Protein AF-A0A1J4WEB2-F1 (afdb_monomer_lite)

Foldseek 3Di:
DFKFKDFAPPPDPPVDDDDDDPDDPPVVVVVLVPPPLADLVPDDPVRLVVLLVVQVPDPRMQMFWFDDALVVCLVPPDVVRVLNRVVRGLVRSQVVVVVVVVVVVVVVCVVPVPPPDDRPDQEEEAADDDDHPDPHHYDYDDSCLRVPSRNSSRVSNHVNVLLVVQVVVCVVVVLQPCNPCVPPPDPSNVVSCVVPNDDPRDNCNDPPNVVVVVVVVPDDPPPPPPPPPDDDDDDDDDDDDDDDDDDDDD

Radius of gyration: 36.14 Å; chains: 1; bounding box: 125×42×114 Å

pLDDT: mean 76.25, std 23.42, range [31.41, 98.25]

Structure (mmCIF, N/CA/C/O backbone):
data_AF-A0A1J4WEB2-F1
#
_entry.id   AF-A0A1J4WEB2-F1
#
loop_
_atom_site.group_PDB
_atom_site.id
_atom_site.type_symbol
_atom_site.label_atom_id
_atom_site.label_alt_id
_atom_site.label_comp_id
_atom_site.label_asym_id
_atom_site.label_entity_id
_atom_site.label_seq_id
_atom_site.pdbx_PDB_ins_code
_atom_site.Cartn_x
_atom_site.Cartn_y
_atom_site.Cartn_z
_atom_site.occupancy
_atom_site.B_iso_or_equiv
_atom_site.auth_seq_id
_atom_site.auth_comp_id
_atom_site.auth_asym_id
_atom_site.auth_atom_id
_atom_site.pdbx_PDB_model_num
ATOM 1 N N . MET A 1 1 ? -2.599 -1.750 0.570 1.00 81.38 1 MET A N 1
ATOM 2 C CA . MET A 1 1 ? -2.059 -0.909 -0.520 1.00 81.38 1 MET A CA 1
ATOM 3 C C . MET A 1 1 ? -0.747 -1.538 -0.921 1.00 81.38 1 MET A C 1
ATOM 5 O O . MET A 1 1 ? 0.040 -1.787 -0.020 1.00 81.38 1 MET A O 1
ATOM 9 N N . ALA A 1 2 ? -0.546 -1.814 -2.204 1.00 77.88 2 ALA A N 1
ATOM 10 C CA . ALA A 1 2 ? 0.716 -2.303 -2.750 1.00 77.88 2 ALA A CA 1
ATOM 11 C C . ALA A 1 2 ? 1.039 -1.555 -4.051 1.00 77.88 2 ALA A C 1
ATOM 13 O O . ALA A 1 2 ? 0.133 -1.000 -4.681 1.00 77.88 2 ALA A O 1
ATOM 14 N N . ALA A 1 3 ? 2.308 -1.555 -4.439 1.00 80.12 3 ALA A N 1
ATOM 15 C CA . ALA A 1 3 ? 2.757 -1.094 -5.744 1.00 80.12 3 ALA A CA 1
ATOM 16 C C . ALA A 1 3 ? 3.532 -2.215 -6.440 1.00 80.12 3 ALA A C 1
ATOM 18 O O . ALA A 1 3 ? 4.127 -3.058 -5.773 1.00 80.12 3 ALA A O 1
ATOM 19 N N . ALA A 1 4 ? 3.522 -2.198 -7.766 1.00 75.56 4 ALA A N 1
ATOM 20 C CA . ALA A 1 4 ? 4.406 -2.977 -8.617 1.00 75.56 4 ALA A CA 1
ATOM 21 C C . ALA A 1 4 ? 5.252 -1.986 -9.417 1.00 75.56 4 ALA A C 1
ATOM 23 O O . ALA A 1 4 ? 4.722 -0.973 -9.873 1.00 75.56 4 ALA A O 1
ATOM 24 N N . ALA A 1 5 ? 6.544 -2.260 -9.563 1.00 79.50 5 ALA A N 1
ATOM 25 C CA . ALA A 1 5 ? 7.460 -1.444 -10.347 1.00 79.50 5 ALA A CA 1
ATOM 26 C C . ALA A 1 5 ? 8.377 -2.360 -11.157 1.00 79.50 5 ALA A C 1
ATOM 28 O O . ALA A 1 5 ? 8.866 -3.366 -10.639 1.00 79.50 5 ALA A O 1
ATOM 29 N N . ILE A 1 6 ? 8.609 -2.007 -12.416 1.00 82.31 6 ILE A N 1
ATOM 30 C CA . ILE A 1 6 ? 9.488 -2.726 -13.331 1.00 82.31 6 ILE A CA 1
ATOM 31 C C . ILE A 1 6 ? 10.444 -1.738 -13.996 1.00 82.31 6 ILE A C 1
ATOM 33 O O . ILE A 1 6 ? 10.056 -0.630 -14.366 1.00 82.31 6 ILE A O 1
ATOM 37 N N . LEU A 1 7 ? 11.704 -2.150 -14.139 1.00 74.44 7 LEU A N 1
ATOM 38 C CA . LEU A 1 7 ? 12.663 -1.441 -14.974 1.00 74.44 7 LEU A CA 1
ATOM 39 C C . LEU A 1 7 ? 12.428 -1.876 -16.420 1.00 74.44 7 LEU A C 1
ATOM 41 O O . LEU A 1 7 ? 12.678 -3.029 -16.773 1.00 74.44 7 LEU A O 1
ATOM 45 N N . ASN A 1 8 ? 11.935 -0.968 -17.249 1.00 66.62 8 AS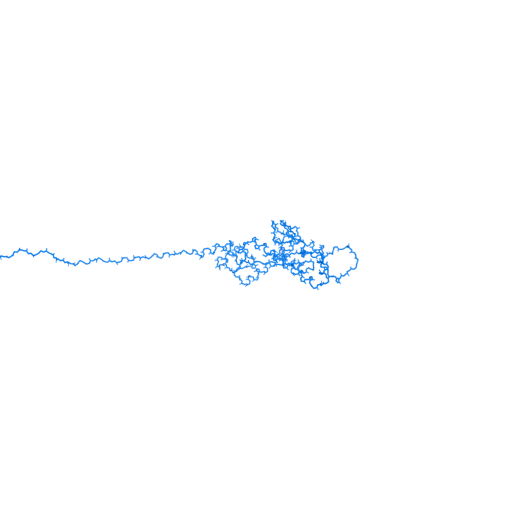N A N 1
ATOM 46 C CA . ASN A 1 8 ? 11.671 -1.238 -18.646 1.00 66.62 8 ASN A CA 1
ATOM 47 C C . ASN A 1 8 ? 12.885 -0.843 -19.494 1.00 66.62 8 ASN A C 1
ATOM 49 O O . ASN A 1 8 ? 13.061 0.313 -19.864 1.00 66.62 8 ASN A O 1
ATOM 53 N N . SER A 1 9 ? 13.746 -1.814 -19.802 1.00 52.91 9 SER A N 1
ATOM 54 C CA . SER A 1 9 ? 14.896 -1.600 -20.691 1.00 52.91 9 SER A CA 1
ATOM 55 C C . SER A 1 9 ? 14.519 -1.539 -22.175 1.00 52.91 9 SER A C 1
ATOM 57 O O . SER A 1 9 ? 15.356 -1.158 -22.992 1.00 52.91 9 SER A O 1
ATOM 59 N N . LYS A 1 10 ? 13.284 -1.924 -22.533 1.00 49.88 10 LYS A N 1
ATOM 60 C CA . LYS A 1 10 ? 12.826 -2.078 -23.922 1.00 49.88 10 LYS A CA 1
ATOM 61 C C . LYS A 1 10 ? 12.060 -0.869 -24.462 1.00 49.88 10 LYS A C 1
ATOM 63 O O . LYS A 1 10 ? 11.899 -0.776 -25.673 1.00 49.88 10 LYS A O 1
ATOM 68 N N . ILE A 1 11 ? 11.649 0.081 -23.619 1.00 45.22 11 ILE A N 1
ATOM 69 C CA . ILE A 1 11 ? 11.117 1.373 -24.081 1.00 45.22 11 ILE A CA 1
ATOM 70 C C . ILE A 1 11 ? 12.291 2.348 -24.237 1.00 45.22 11 ILE A C 1
ATOM 72 O O . ILE A 1 11 ? 12.481 3.279 -23.463 1.00 45.22 11 ILE A O 1
ATOM 76 N N . LYS A 1 12 ? 13.120 2.127 -25.259 1.00 41.41 12 LYS A N 1
ATOM 77 C CA . LYS A 1 12 ? 13.684 3.271 -25.979 1.00 41.41 12 LYS A CA 1
ATOM 78 C C . LYS A 1 12 ? 12.613 3.688 -26.976 1.00 41.41 12 LYS A C 1
ATOM 80 O O . LYS A 1 12 ? 12.061 2.831 -27.660 1.00 41.41 12 LYS A O 1
ATOM 85 N N . ASN A 1 13 ? 12.314 4.980 -27.051 1.00 37.69 13 ASN A N 1
ATOM 86 C CA . ASN A 1 13 ? 11.574 5.526 -28.180 1.00 37.69 13 ASN A CA 1
ATOM 87 C C . ASN A 1 13 ? 12.273 5.052 -29.476 1.00 37.69 13 ASN A C 1
ATOM 89 O O . ASN A 1 13 ? 13.432 5.425 -29.676 1.00 37.69 13 ASN A O 1
ATOM 93 N N . PRO A 1 14 ? 11.637 4.229 -30.332 1.00 38.53 14 PRO A N 1
ATOM 94 C CA . PRO A 1 14 ? 12.292 3.697 -31.525 1.00 38.53 14 PRO A CA 1
ATOM 95 C C . PRO A 1 14 ? 12.643 4.789 -32.552 1.00 38.53 14 PRO A C 1
ATOM 97 O O . PRO A 1 14 ? 13.376 4.511 -33.492 1.00 38.53 14 PRO A O 1
ATOM 100 N N . TYR A 1 15 ? 12.191 6.033 -32.350 1.00 36.09 15 TYR A N 1
ATOM 101 C CA . TYR A 1 15 ? 12.515 7.185 -33.199 1.00 36.09 15 TYR A CA 1
ATOM 102 C C . TYR A 1 15 ? 13.735 8.002 -32.737 1.00 36.09 15 TYR A C 1
ATOM 104 O O . TYR A 1 15 ? 14.028 9.042 -33.318 1.00 36.09 15 TYR A O 1
ATOM 112 N N . LYS A 1 16 ? 14.477 7.553 -31.716 1.00 35.34 16 LYS A N 1
ATOM 113 C CA . LYS A 1 16 ? 15.822 8.073 -31.407 1.00 35.34 16 LYS A CA 1
ATOM 114 C C . LYS A 1 16 ? 16.847 6.952 -31.539 1.00 35.34 16 LYS A C 1
ATOM 116 O O . LYS A 1 16 ? 17.333 6.405 -30.548 1.00 35.34 16 LYS A O 1
ATOM 121 N N . ALA A 1 17 ? 17.140 6.587 -32.782 1.00 33.78 17 ALA A N 1
ATOM 122 C CA . ALA A 1 17 ? 18.366 5.879 -33.101 1.00 33.78 17 ALA A CA 1
ATOM 123 C C . ALA A 1 17 ? 19.528 6.879 -32.985 1.00 33.78 17 ALA A C 1
ATOM 125 O O . ALA A 1 17 ? 19.648 7.778 -33.809 1.00 33.78 17 ALA A O 1
ATOM 126 N N . GLU A 1 18 ? 20.365 6.744 -31.956 1.00 36.31 18 GLU A N 1
ATOM 127 C CA . GLU A 1 18 ? 21.752 7.199 -32.079 1.00 36.31 18 GLU A CA 1
ATOM 128 C C . GLU A 1 18 ? 22.549 6.057 -32.721 1.00 36.31 18 GLU A C 1
ATOM 130 O O . GLU A 1 18 ? 22.421 4.907 -32.276 1.00 36.31 18 GLU A O 1
ATOM 135 N N . PRO A 1 19 ? 23.320 6.329 -33.785 1.00 37.00 19 PRO A N 1
ATOM 136 C CA . PRO A 1 19 ? 24.089 5.307 -34.460 1.00 37.00 19 PRO A CA 1
ATOM 137 C C . PRO A 1 19 ? 25.343 4.975 -33.649 1.00 37.00 19 PRO A C 1
ATOM 139 O O . PRO A 1 19 ? 25.982 5.847 -33.066 1.00 37.00 19 PRO A O 1
ATOM 142 N N . SER A 1 20 ? 25.724 3.701 -33.715 1.00 34.94 20 SER A N 1
ATOM 143 C CA . SER A 1 20 ? 26.988 3.113 -33.258 1.00 34.94 20 SER A CA 1
ATOM 144 C C . SER A 1 20 ? 27.183 2.924 -31.743 1.00 34.94 20 SER A C 1
ATOM 146 O O . SER A 1 20 ? 27.075 3.830 -30.927 1.00 34.94 20 SER A O 1
ATOM 148 N N . GLY A 1 21 ? 27.542 1.692 -31.370 1.00 32.31 21 GLY A N 1
ATOM 149 C CA . GLY A 1 21 ? 28.180 1.401 -30.088 1.00 32.31 21 GLY A CA 1
ATOM 150 C C . GLY A 1 21 ? 27.289 0.704 -29.066 1.00 32.31 21 GLY A C 1
ATOM 151 O O . GLY A 1 21 ? 26.634 1.319 -28.226 1.00 32.31 21 GLY A O 1
ATOM 152 N N . PHE A 1 22 ? 27.385 -0.621 -29.051 1.00 36.94 22 PHE A N 1
ATOM 153 C CA . PHE A 1 22 ? 27.007 -1.515 -27.957 1.00 36.94 22 PHE A CA 1
ATOM 154 C C . PHE A 1 22 ? 27.891 -1.241 -26.713 1.00 36.94 22 PHE A C 1
ATOM 156 O O . PHE A 1 22 ? 28.664 -2.090 -26.288 1.00 36.94 22 PHE A O 1
ATOM 163 N N . ARG A 1 23 ? 27.893 -0.013 -26.169 1.00 33.66 23 ARG A N 1
ATOM 164 C CA . ARG A 1 23 ? 28.836 0.391 -25.106 1.00 33.66 23 ARG A CA 1
ATOM 165 C C . ARG A 1 23 ? 28.404 1.599 -24.273 1.00 33.66 23 ARG A C 1
ATOM 167 O O . ARG A 1 23 ? 29.233 2.346 -23.785 1.00 33.66 23 ARG A O 1
ATOM 174 N N . GLN A 1 24 ? 27.112 1.764 -24.020 1.00 36.62 24 GLN A N 1
ATOM 175 C CA . GLN A 1 24 ? 26.642 2.576 -22.898 1.00 36.62 24 GLN A CA 1
ATOM 176 C C . GLN A 1 24 ? 25.425 1.874 -22.298 1.00 36.62 24 GLN A C 1
ATOM 178 O O . GLN A 1 24 ? 24.301 2.056 -22.764 1.00 36.62 24 GLN A O 1
ATOM 183 N N . LYS A 1 25 ? 25.609 1.102 -21.213 1.00 43.22 25 LYS A N 1
ATOM 184 C CA . LYS A 1 25 ? 24.570 1.109 -20.169 1.00 43.22 25 LYS A CA 1
ATOM 185 C C . LYS A 1 25 ? 24.340 2.590 -19.910 1.00 43.22 25 LYS A C 1
ATOM 187 O O . LYS A 1 25 ? 25.275 3.258 -19.473 1.00 43.22 25 LYS A O 1
ATOM 192 N N . SER A 1 26 ? 23.195 3.116 -20.346 1.00 47.66 26 SER A N 1
ATOM 193 C CA . SER A 1 26 ? 22.963 4.560 -20.381 1.00 47.66 26 SER A CA 1
ATOM 194 C C . SER A 1 26 ? 23.387 5.137 -19.032 1.00 47.66 26 SER A C 1
ATOM 196 O O . SER A 1 26 ? 23.068 4.555 -17.990 1.00 47.66 26 SER A O 1
ATOM 198 N N . LYS A 1 27 ? 24.143 6.243 -19.018 1.00 47.31 27 LYS A N 1
ATOM 199 C CA . LYS A 1 27 ? 24.573 6.904 -17.769 1.00 47.31 27 LYS A CA 1
ATOM 200 C C . LYS A 1 27 ? 23.409 7.036 -16.771 1.00 47.31 27 LYS A C 1
ATOM 202 O O . LYS A 1 27 ? 23.622 6.987 -15.566 1.00 47.31 27 LYS A O 1
ATOM 207 N N . LEU A 1 28 ? 22.174 7.122 -17.275 1.00 46.16 28 LEU A N 1
ATOM 208 C CA . LEU A 1 28 ? 20.934 7.119 -16.509 1.00 46.16 28 LEU A CA 1
ATOM 209 C C . LEU A 1 28 ? 20.575 5.780 -15.836 1.00 46.16 28 LEU A C 1
ATOM 211 O O . LEU A 1 28 ? 20.182 5.796 -14.676 1.00 46.16 28 LEU A O 1
ATOM 215 N N . GLN A 1 29 ? 20.732 4.630 -16.498 1.00 46.88 29 GLN A N 1
ATOM 216 C CA . GLN A 1 29 ? 20.502 3.311 -15.890 1.00 46.88 29 GLN A CA 1
ATOM 217 C C . GLN A 1 29 ? 21.487 3.049 -14.739 1.00 46.88 29 GLN A C 1
ATOM 219 O O . GLN A 1 29 ? 21.090 2.526 -13.699 1.00 46.88 29 GLN A O 1
ATOM 224 N N . ILE A 1 30 ? 22.739 3.495 -14.893 1.00 50.06 30 ILE A N 1
ATOM 225 C CA . ILE A 1 30 ? 23.757 3.474 -13.829 1.00 50.06 30 ILE A CA 1
ATOM 226 C C . ILE A 1 30 ? 23.372 4.454 -12.707 1.00 50.06 30 ILE A C 1
ATOM 228 O O . ILE A 1 30 ? 23.401 4.099 -11.533 1.00 50.06 30 ILE A O 1
ATOM 232 N N . LYS A 1 31 ? 22.914 5.666 -13.050 1.00 52.22 31 LYS A N 1
ATOM 233 C CA . LYS A 1 31 ? 22.472 6.678 -12.074 1.00 52.22 31 LYS A CA 1
ATOM 234 C C . LYS A 1 31 ? 21.251 6.232 -11.263 1.00 52.22 31 LYS A C 1
ATOM 236 O O . LYS A 1 31 ? 21.184 6.544 -10.082 1.00 52.22 31 LYS A O 1
ATOM 241 N N . ILE A 1 32 ? 20.320 5.487 -11.869 1.00 56.31 32 ILE A N 1
ATOM 242 C CA . ILE A 1 32 ? 19.134 4.924 -11.204 1.00 56.31 32 ILE A CA 1
ATOM 243 C C . ILE A 1 32 ? 19.523 3.782 -10.258 1.00 56.31 32 ILE A C 1
ATOM 245 O O . ILE A 1 32 ? 19.021 3.732 -9.141 1.00 56.31 32 ILE A O 1
ATOM 249 N N . GLN A 1 33 ? 20.442 2.900 -10.664 1.00 54.06 33 GLN A N 1
ATOM 250 C CA . GLN A 1 33 ? 20.962 1.837 -9.792 1.00 54.06 33 GLN A CA 1
ATOM 251 C C . GLN A 1 33 ? 21.761 2.395 -8.604 1.00 54.06 33 GLN A C 1
ATOM 253 O O . GLN A 1 33 ? 21.730 1.810 -7.525 1.00 54.06 33 GLN A O 1
ATOM 258 N N . ASN A 1 34 ? 22.394 3.558 -8.785 1.00 55.25 34 ASN A N 1
ATOM 259 C CA . ASN A 1 34 ? 23.107 4.289 -7.736 1.00 55.25 34 ASN A CA 1
ATOM 260 C C . ASN A 1 34 ? 22.196 5.177 -6.873 1.00 55.25 34 ASN A C 1
ATOM 262 O O . ASN A 1 34 ? 22.681 5.821 -5.942 1.00 55.25 34 ASN A O 1
ATOM 266 N N . LEU A 1 35 ? 20.886 5.246 -7.148 1.00 63.75 35 LEU A N 1
ATOM 267 C CA . LEU A 1 35 ? 19.963 5.879 -6.211 1.00 63.75 35 LEU A CA 1
ATOM 268 C C . LEU A 1 35 ? 19.946 5.026 -4.943 1.00 63.75 35 LEU A C 1
ATOM 270 O O . LEU A 1 35 ? 19.517 3.874 -4.972 1.00 63.75 35 LEU A O 1
ATOM 274 N N . GLU A 1 36 ? 20.379 5.598 -3.821 1.00 65.50 36 GLU A N 1
ATOM 275 C CA . GLU A 1 36 ? 20.258 4.986 -2.497 1.00 65.50 36 GLU A CA 1
ATOM 276 C C . GLU A 1 36 ? 18.785 4.878 -2.071 1.00 65.50 36 GLU A C 1
ATOM 278 O O . GLU A 1 36 ? 18.280 5.614 -1.217 1.00 65.50 36 GLU A O 1
ATOM 283 N N . ILE A 1 37 ? 18.071 3.948 -2.694 1.00 66.06 37 ILE A N 1
ATOM 284 C CA . ILE A 1 37 ? 16.714 3.562 -2.350 1.00 66.06 37 ILE A CA 1
ATOM 285 C C . ILE A 1 37 ? 16.778 2.306 -1.488 1.00 66.06 37 ILE A C 1
ATOM 287 O O . ILE A 1 37 ? 16.377 1.229 -1.898 1.00 66.06 37 ILE A O 1
ATOM 291 N N . LYS A 1 38 ? 17.341 2.411 -0.286 1.00 65.94 38 LYS A N 1
ATOM 292 C CA . LYS A 1 38 ? 17.307 1.310 0.686 1.00 65.94 38 LYS A CA 1
ATOM 293 C C . LYS A 1 38 ? 16.353 1.668 1.810 1.00 65.94 38 LYS A C 1
ATOM 295 O O . LYS A 1 38 ? 16.432 2.771 2.343 1.00 65.94 38 LYS A O 1
ATOM 300 N N . ASP A 1 39 ? 15.462 0.729 2.126 1.00 66.50 39 ASP A N 1
ATOM 301 C CA . ASP A 1 39 ? 14.484 0.800 3.215 1.00 66.50 39 ASP A CA 1
ATOM 302 C C . ASP A 1 39 ? 13.686 2.116 3.247 1.00 66.50 39 ASP A C 1
ATOM 304 O O . ASP A 1 39 ? 14.036 3.102 3.904 1.00 66.50 39 ASP A O 1
ATOM 308 N N . SER A 1 40 ? 12.534 2.116 2.571 1.00 73.25 40 SER A N 1
ATOM 309 C CA . SER A 1 40 ? 11.655 3.289 2.520 1.00 73.25 40 SER A CA 1
ATOM 310 C C . SER A 1 40 ? 11.233 3.811 3.902 1.00 73.25 40 SER A C 1
ATOM 312 O O . SER A 1 40 ? 10.865 4.980 4.021 1.00 73.25 40 SER A O 1
ATOM 314 N N . LYS A 1 41 ? 11.296 2.992 4.960 1.00 71.06 41 LYS A N 1
ATOM 315 C CA . LYS A 1 41 ? 10.886 3.381 6.316 1.00 71.06 41 LYS A CA 1
ATOM 316 C C . LYS A 1 41 ? 11.972 4.162 7.053 1.00 71.06 41 LYS A C 1
ATOM 318 O O . LYS A 1 41 ? 11.621 4.975 7.904 1.00 71.06 41 LYS A O 1
ATOM 323 N N . LYS A 1 42 ? 13.248 3.976 6.698 1.00 78.38 42 LYS A N 1
ATOM 324 C CA . LYS A 1 42 ? 14.379 4.760 7.232 1.00 78.38 42 LYS A CA 1
ATOM 325 C C . LYS A 1 42 ? 14.526 6.124 6.557 1.00 78.38 42 LYS A C 1
ATOM 327 O O . LYS A 1 42 ? 15.171 7.020 7.092 1.00 78.38 42 LYS A O 1
ATOM 332 N N . LEU A 1 43 ? 13.903 6.311 5.395 1.00 81.75 43 LEU A N 1
ATOM 333 C CA . LEU A 1 43 ? 13.935 7.572 4.663 1.00 81.75 43 LEU A CA 1
ATOM 334 C C . LEU A 1 43 ? 12.967 8.610 5.256 1.00 81.75 43 LEU A C 1
ATOM 336 O O . LEU A 1 43 ? 11.777 8.343 5.480 1.00 81.75 43 LEU A O 1
ATOM 340 N N . SER A 1 44 ? 13.457 9.845 5.407 1.00 87.38 44 SER A N 1
ATOM 341 C CA . SER A 1 44 ? 12.624 10.992 5.783 1.00 87.38 44 SER A CA 1
ATOM 342 C C . SER A 1 44 ? 11.496 11.216 4.769 1.00 87.38 44 SER A C 1
ATOM 344 O O . SER A 1 44 ? 11.618 10.877 3.588 1.00 87.38 44 SER A O 1
ATOM 346 N N . SER A 1 45 ? 10.384 11.819 5.209 1.00 88.62 45 SER A N 1
ATOM 347 C CA . SER A 1 45 ? 9.241 12.089 4.321 1.00 88.62 45 SER A CA 1
ATOM 348 C C . SER A 1 45 ? 9.646 12.932 3.105 1.00 88.62 45 SER A C 1
ATOM 350 O O . SER A 1 45 ? 9.234 12.633 1.988 1.00 88.62 45 SER A O 1
ATOM 352 N N . LYS A 1 46 ? 10.524 13.926 3.307 1.00 89.12 46 LYS A N 1
ATOM 353 C CA . LYS A 1 46 ? 11.060 14.783 2.239 1.00 89.12 46 LYS A CA 1
ATOM 354 C C . LYS A 1 46 ? 11.905 13.989 1.234 1.00 89.12 46 LYS A C 1
ATOM 356 O O . LYS A 1 46 ? 11.721 14.146 0.029 1.00 89.12 46 LYS A O 1
ATOM 361 N N . LYS A 1 47 ? 12.790 13.095 1.706 1.00 88.88 47 LYS A N 1
ATOM 362 C CA . LYS A 1 47 ? 13.611 12.242 0.823 1.00 88.88 47 LYS A CA 1
ATOM 363 C C . LYS A 1 47 ? 12.737 11.252 0.042 1.00 88.88 47 LYS A C 1
ATOM 365 O O . LYS A 1 47 ? 12.939 11.098 -1.159 1.00 88.88 47 LYS A O 1
ATOM 370 N N . ARG A 1 48 ? 11.723 10.650 0.678 1.00 90.50 48 ARG A N 1
ATOM 371 C CA . ARG A 1 48 ? 10.750 9.768 0.004 1.00 90.50 48 ARG A CA 1
ATOM 372 C C . ARG A 1 48 ? 9.967 10.472 -1.095 1.00 90.50 48 ARG A C 1
ATOM 374 O O . ARG A 1 48 ? 9.787 9.891 -2.155 1.00 90.50 48 ARG A O 1
ATOM 381 N N . GLU A 1 49 ? 9.521 11.698 -0.852 1.00 91.81 49 GLU A N 1
ATOM 382 C CA . GLU A 1 49 ? 8.774 12.482 -1.838 1.00 91.81 49 GLU A CA 1
ATOM 383 C C . GLU A 1 49 ? 9.641 12.816 -3.062 1.00 91.81 49 GLU A C 1
ATOM 385 O O . GLU A 1 49 ? 9.220 12.594 -4.196 1.00 91.81 49 GLU A O 1
ATOM 390 N N . LYS A 1 50 ? 10.896 13.235 -2.843 1.00 89.62 50 LYS A N 1
ATOM 391 C CA . LYS A 1 50 ? 11.862 13.459 -3.931 1.00 89.62 50 LYS A CA 1
ATOM 392 C C . LYS A 1 50 ? 12.098 12.186 -4.749 1.00 89.62 50 LYS A C 1
ATOM 394 O O . LYS A 1 50 ? 12.086 12.224 -5.975 1.00 89.62 50 LYS A O 1
ATOM 399 N N . LEU A 1 51 ? 12.282 11.048 -4.080 1.00 90.75 51 LEU A N 1
ATOM 400 C CA . LEU A 1 51 ? 12.455 9.759 -4.754 1.00 90.75 51 LEU A CA 1
ATOM 401 C C . LEU A 1 51 ? 11.194 9.334 -5.506 1.00 90.75 51 LEU A C 1
ATOM 403 O O . LEU A 1 51 ? 11.299 8.862 -6.630 1.00 90.75 51 LEU A O 1
ATOM 407 N N . TYR A 1 52 ? 10.006 9.546 -4.939 1.00 91.94 52 TYR A N 1
ATOM 408 C CA . TYR A 1 52 ? 8.744 9.298 -5.631 1.00 91.94 52 TYR A CA 1
ATOM 409 C C . TYR A 1 52 ? 8.659 10.097 -6.932 1.00 91.94 52 TYR A C 1
ATOM 411 O O . TYR A 1 52 ? 8.295 9.536 -7.963 1.00 91.94 52 TYR A O 1
ATOM 419 N N . GLN A 1 53 ? 9.030 11.380 -6.918 1.00 92.12 53 GLN A N 1
ATOM 420 C CA . GLN A 1 53 ? 9.064 12.199 -8.132 1.00 92.12 53 GLN A CA 1
ATOM 421 C C . GLN A 1 53 ? 10.035 11.621 -9.165 1.00 92.12 53 GLN A C 1
ATOM 423 O O . GLN A 1 53 ? 9.629 11.398 -10.300 1.00 92.12 53 GLN A O 1
ATOM 428 N N . ILE A 1 54 ? 11.263 11.276 -8.765 1.00 89.44 54 ILE A N 1
ATOM 429 C CA . ILE A 1 54 ? 12.256 10.669 -9.667 1.00 89.44 54 ILE A CA 1
ATOM 430 C C . ILE A 1 54 ? 11.732 9.360 -10.275 1.00 89.44 54 ILE A C 1
ATOM 432 O O . ILE A 1 54 ? 11.829 9.163 -11.481 1.00 89.44 54 ILE A O 1
ATOM 436 N N . LEU A 1 55 ? 11.155 8.475 -9.457 1.00 90.12 55 LEU A N 1
ATOM 437 C CA . LEU A 1 55 ? 10.639 7.182 -9.911 1.00 90.12 55 LEU A CA 1
ATOM 438 C C . LEU A 1 55 ? 9.442 7.337 -10.858 1.00 90.12 55 LEU A C 1
ATOM 440 O O . LEU A 1 55 ? 9.327 6.587 -11.818 1.00 90.12 55 LEU A O 1
ATOM 444 N N . THR A 1 56 ? 8.547 8.290 -10.589 1.00 90.50 56 THR A N 1
ATOM 445 C CA . THR A 1 56 ? 7.313 8.469 -11.374 1.00 90.50 56 THR A CA 1
ATOM 446 C C . THR A 1 56 ? 7.505 9.227 -12.682 1.00 90.50 56 THR A C 1
ATOM 448 O O . THR A 1 56 ? 6.715 9.006 -13.594 1.00 90.50 56 THR A O 1
ATOM 451 N N . HIS A 1 57 ? 8.533 10.073 -12.782 1.00 89.62 57 HIS A N 1
ATOM 452 C CA . HIS A 1 57 ? 8.896 10.801 -14.007 1.00 89.62 57 HIS A CA 1
ATOM 453 C C . HIS A 1 57 ? 9.997 10.093 -14.812 1.00 89.62 57 HIS A C 1
ATOM 455 O O . HIS A 1 57 ? 10.499 10.644 -15.784 1.00 89.62 57 HIS A O 1
ATOM 461 N N . SER A 1 58 ? 10.425 8.899 -14.393 1.00 84.69 58 SER A N 1
ATOM 462 C CA . SER A 1 58 ? 11.439 8.143 -15.120 1.00 84.69 58 SER A CA 1
ATOM 463 C C . SER A 1 58 ? 10.824 7.438 -16.325 1.00 84.69 58 SER A C 1
ATOM 465 O O . SER A 1 58 ? 9.951 6.590 -16.157 1.00 84.69 58 SER A O 1
ATOM 467 N N . ASP A 1 59 ? 11.376 7.684 -17.512 1.00 80.62 59 ASP A N 1
ATOM 468 C CA . ASP A 1 59 ? 11.010 6.964 -18.745 1.00 80.62 59 ASP A CA 1
ATOM 469 C C . ASP A 1 59 ? 11.355 5.463 -18.701 1.00 80.62 59 ASP A C 1
ATOM 471 O O . ASP A 1 59 ? 10.887 4.677 -19.519 1.00 80.62 59 ASP A O 1
ATOM 475 N N . PHE A 1 60 ? 12.183 5.047 -17.738 1.00 82.12 60 PHE A N 1
ATOM 476 C CA . PHE A 1 60 ? 12.672 3.673 -17.607 1.00 82.12 60 PHE A CA 1
ATOM 477 C C . PHE A 1 60 ? 11.913 2.867 -16.557 1.00 82.12 60 PHE A C 1
ATOM 479 O O . PHE A 1 60 ? 12.165 1.670 -16.419 1.00 82.12 60 PHE A O 1
ATOM 486 N N . ILE A 1 61 ? 11.039 3.498 -15.770 1.00 87.75 61 ILE A N 1
ATOM 487 C CA . ILE A 1 61 ? 10.346 2.834 -14.666 1.00 87.75 61 ILE A CA 1
ATOM 488 C C . ILE A 1 61 ? 8.855 2.864 -14.932 1.00 87.75 61 ILE A C 1
ATOM 490 O O . ILE A 1 61 ? 8.190 3.894 -14.842 1.00 87.75 61 ILE A O 1
ATOM 494 N N . GLU A 1 62 ? 8.316 1.679 -15.172 1.00 91.62 62 GLU A N 1
ATOM 495 C CA . GLU A 1 62 ? 6.883 1.481 -15.274 1.00 91.62 62 GLU A CA 1
ATOM 496 C C . GLU A 1 62 ? 6.345 0.945 -13.953 1.00 91.62 62 GLU A C 1
ATOM 498 O O . GLU A 1 62 ? 6.987 0.147 -13.267 1.00 91.62 62 GLU A O 1
ATOM 503 N N . TRP A 1 63 ? 5.169 1.416 -13.551 1.00 94.94 63 TRP A N 1
ATOM 504 C CA . TRP A 1 63 ? 4.621 1.093 -12.239 1.00 94.94 63 TRP A CA 1
ATOM 505 C C . TRP A 1 63 ? 3.095 1.040 -12.222 1.00 94.94 63 TRP A C 1
ATOM 507 O O . TRP A 1 63 ? 2.407 1.635 -13.052 1.00 94.94 63 TRP A O 1
ATOM 517 N N . GLY A 1 64 ? 2.570 0.312 -11.239 1.00 95.94 64 GLY A N 1
ATOM 518 C CA . GLY A 1 64 ? 1.146 0.142 -10.979 1.00 95.94 64 GLY A CA 1
ATOM 519 C C . GLY A 1 64 ? 0.841 0.161 -9.483 1.00 95.94 64 GLY A C 1
ATOM 520 O O . GLY A 1 64 ? 1.676 -0.189 -8.651 1.00 95.94 64 GLY A O 1
ATOM 521 N N . ILE A 1 65 ? -0.376 0.576 -9.124 1.00 97.50 65 ILE A N 1
ATOM 522 C CA . ILE A 1 65 ? -0.838 0.705 -7.733 1.00 97.50 65 ILE A CA 1
ATOM 523 C C . ILE A 1 65 ? -2.090 -0.142 -7.526 1.00 97.50 65 ILE A C 1
ATOM 525 O O . ILE A 1 65 ? -3.041 -0.049 -8.299 1.00 97.50 65 ILE A O 1
ATOM 529 N N . GLY A 1 66 ? -2.121 -0.939 -6.456 1.00 97.75 66 GLY A N 1
ATOM 530 C CA . GLY A 1 66 ? -3.228 -1.842 -6.142 1.00 97.75 66 GLY A CA 1
ATOM 531 C C . GLY A 1 66 ? -3.828 -1.601 -4.759 1.00 97.75 66 GLY A C 1
ATOM 532 O O . GLY A 1 66 ? -3.196 -1.851 -3.728 1.00 97.75 66 GLY A O 1
ATOM 533 N N . ARG A 1 67 ? -5.069 -1.095 -4.723 1.00 97.31 67 ARG A N 1
ATOM 534 C CA . ARG A 1 67 ? -5.798 -0.709 -3.498 1.00 97.31 67 ARG A CA 1
ATOM 535 C C . ARG A 1 67 ? -6.823 -1.757 -3.075 1.00 97.31 67 ARG A C 1
ATOM 537 O O . ARG A 1 67 ? -7.524 -2.351 -3.896 1.00 97.31 67 ARG A O 1
ATOM 544 N N . VAL A 1 68 ? -6.945 -1.916 -1.763 1.00 97.56 68 VAL A N 1
ATOM 545 C CA . VAL A 1 68 ? -7.963 -2.738 -1.104 1.00 97.56 68 VAL A CA 1
ATOM 546 C C . VAL A 1 68 ? -8.494 -1.930 0.078 1.00 97.56 68 VAL A C 1
ATOM 548 O O . VAL A 1 68 ? -7.695 -1.349 0.818 1.00 97.56 68 VAL A O 1
ATOM 551 N N . SER A 1 69 ? -9.818 -1.820 0.180 1.00 97.06 69 SER A N 1
ATOM 552 C CA . SER A 1 69 ? -10.505 -1.052 1.222 1.00 97.06 69 SER A CA 1
ATOM 553 C C . SER A 1 69 ? -10.519 -1.797 2.553 1.00 97.06 69 SER A C 1
ATOM 555 O O . SER A 1 69 ? -10.377 -3.018 2.602 1.00 97.06 69 SER A O 1
ATOM 557 N N . GLU A 1 70 ? -10.727 -1.052 3.634 1.00 96.38 70 GLU A N 1
ATOM 558 C CA . GLU A 1 70 ? -10.991 -1.575 4.975 1.00 96.38 70 GLU A CA 1
ATOM 559 C C . GLU A 1 70 ? -12.130 -2.597 4.984 1.00 96.38 70 GLU A C 1
ATOM 561 O O . GLU A 1 70 ? -11.951 -3.665 5.555 1.00 96.38 70 GLU A O 1
ATOM 566 N N . LYS A 1 71 ? -13.223 -2.348 4.243 1.00 97.19 71 LYS A N 1
ATOM 567 C CA . LYS A 1 71 ? -14.335 -3.302 4.097 1.00 97.19 71 LYS A CA 1
ATOM 568 C C . LYS A 1 71 ? -13.888 -4.659 3.562 1.00 97.19 71 LYS A C 1
ATOM 570 O O . LYS A 1 71 ? -14.374 -5.684 4.018 1.00 97.19 71 LYS A O 1
ATOM 575 N N . VAL A 1 72 ? -12.993 -4.678 2.573 1.00 97.69 72 VAL A N 1
ATOM 576 C CA . VAL A 1 72 ? -12.478 -5.940 2.026 1.00 97.69 72 VAL A CA 1
ATOM 577 C C . VAL A 1 72 ? -11.497 -6.576 3.008 1.00 97.69 72 VAL A C 1
ATOM 579 O O . VAL A 1 72 ? -11.581 -7.774 3.229 1.00 97.69 72 VAL A O 1
ATOM 582 N N . ILE A 1 73 ? -10.626 -5.788 3.647 1.00 97.69 73 ILE A N 1
ATOM 583 C CA . ILE A 1 73 ? -9.685 -6.282 4.669 1.00 97.69 73 ILE A CA 1
ATOM 584 C C . ILE A 1 73 ? -10.424 -6.975 5.816 1.00 97.69 73 ILE A C 1
ATOM 586 O O . ILE A 1 73 ? -10.007 -8.043 6.248 1.00 97.69 73 ILE A O 1
ATOM 590 N N . ASP A 1 74 ? -11.522 -6.387 6.284 1.00 96.94 74 ASP A N 1
ATOM 591 C CA . ASP A 1 74 ? -12.360 -6.971 7.330 1.00 96.94 74 ASP A CA 1
ATOM 592 C C . ASP A 1 74 ? -13.013 -8.293 6.886 1.00 96.94 74 ASP A C 1
ATOM 594 O O . ASP A 1 74 ? -13.219 -9.174 7.713 1.00 96.94 74 ASP A O 1
ATOM 598 N N . LYS A 1 75 ? -13.299 -8.465 5.588 1.00 97.81 75 LYS A N 1
ATOM 599 C CA . LYS A 1 75 ? -13.901 -9.694 5.041 1.00 97.81 75 LYS A CA 1
ATOM 600 C C . LYS A 1 75 ? -12.899 -10.826 4.841 1.00 97.81 75 LYS A C 1
ATOM 602 O O . LYS A 1 75 ? -13.225 -11.972 5.117 1.00 97.81 75 LYS A O 1
ATOM 607 N N . ILE A 1 76 ? -11.715 -10.517 4.311 1.00 97.19 76 ILE A N 1
ATOM 608 C CA . ILE A 1 76 ? -10.759 -11.537 3.847 1.00 97.19 76 ILE A CA 1
ATOM 609 C C . ILE A 1 76 ? -9.477 -11.589 4.668 1.00 97.19 76 ILE A C 1
ATOM 611 O O . ILE A 1 76 ? -8.558 -12.274 4.262 1.00 97.19 76 ILE A O 1
ATOM 615 N N . ASN A 1 77 ? -9.395 -10.878 5.794 1.00 97.31 77 ASN A N 1
ATOM 616 C CA . ASN A 1 77 ? -8.183 -10.666 6.589 1.00 97.31 77 ASN A CA 1
ATOM 617 C C . ASN A 1 77 ? -7.072 -9.862 5.871 1.00 97.31 77 ASN A C 1
ATOM 619 O O . ASN A 1 77 ? -7.133 -9.530 4.685 1.00 97.31 77 ASN A O 1
ATOM 623 N N . ILE A 1 78 ? -6.044 -9.471 6.632 1.00 96.19 78 ILE A N 1
ATOM 624 C CA . ILE A 1 78 ? -4.983 -8.575 6.148 1.00 96.19 78 ILE A CA 1
ATOM 625 C C . ILE A 1 78 ? -3.975 -9.239 5.218 1.00 96.19 78 ILE A C 1
ATOM 627 O O . ILE A 1 78 ? -3.435 -8.557 4.342 1.00 96.19 78 ILE A O 1
ATOM 631 N N . LEU A 1 79 ? -3.712 -10.533 5.397 1.00 95.56 79 LEU A N 1
ATOM 632 C CA . LEU A 1 79 ? -2.762 -11.270 4.573 1.00 95.56 79 LEU A CA 1
ATOM 633 C C . LEU A 1 79 ? -3.318 -11.403 3.155 1.00 95.56 79 LEU A C 1
ATOM 635 O O . LEU A 1 79 ? -2.679 -10.954 2.201 1.00 95.56 79 LEU A O 1
ATOM 639 N N . GLU A 1 80 ? -4.550 -11.892 3.017 1.00 97.44 80 GLU A N 1
ATOM 640 C CA . GLU A 1 80 ? -5.177 -12.049 1.701 1.00 97.44 80 GLU A CA 1
ATOM 641 C C . GLU A 1 80 ? -5.495 -10.696 1.060 1.00 97.44 80 GLU A C 1
ATOM 643 O O . GLU A 1 80 ? -5.287 -10.512 -0.138 1.00 97.44 80 GLU A O 1
ATOM 648 N N . ALA A 1 81 ? -5.874 -9.680 1.844 1.00 97.62 81 ALA A N 1
ATOM 649 C CA . ALA A 1 81 ? -6.013 -8.322 1.321 1.00 97.62 81 ALA A CA 1
ATOM 650 C C . ALA A 1 81 ? -4.686 -7.727 0.823 1.00 97.62 81 ALA A C 1
ATOM 652 O O . ALA A 1 81 ? -4.683 -6.914 -0.106 1.00 97.62 81 ALA A O 1
ATOM 653 N N . THR A 1 82 ? -3.557 -8.118 1.417 1.00 96.56 82 THR A N 1
ATOM 654 C CA . THR A 1 82 ? -2.226 -7.715 0.951 1.00 96.56 82 THR A CA 1
ATOM 655 C C . THR A 1 82 ? -1.883 -8.410 -0.363 1.00 96.56 82 THR A C 1
ATOM 657 O O . THR A 1 82 ? -1.525 -7.719 -1.319 1.00 96.56 82 THR A O 1
ATOM 660 N N . LYS A 1 83 ? -2.099 -9.729 -0.470 1.00 97.19 83 LYS A N 1
ATOM 661 C CA . LYS A 1 83 ? -1.941 -10.473 -1.733 1.00 97.19 83 LYS A CA 1
ATOM 662 C C . LYS A 1 83 ? -2.839 -9.905 -2.836 1.00 97.19 83 LYS A C 1
ATOM 664 O O . LYS A 1 83 ? -2.366 -9.620 -3.933 1.00 97.19 83 LYS A O 1
ATOM 669 N N . LEU A 1 84 ? -4.106 -9.620 -2.530 1.00 98.00 84 LEU A N 1
ATOM 670 C CA . LEU A 1 84 ? -5.050 -9.002 -3.464 1.00 98.00 84 LEU A CA 1
ATOM 671 C C . LEU A 1 84 ? -4.592 -7.606 -3.910 1.00 98.00 84 LEU A C 1
ATOM 673 O O . LEU A 1 84 ? -4.727 -7.249 -5.081 1.00 98.00 84 LEU A O 1
ATOM 677 N N . ALA A 1 85 ? -4.042 -6.800 -2.998 1.00 98.00 85 ALA A N 1
ATOM 678 C CA . ALA A 1 85 ? -3.467 -5.506 -3.344 1.00 98.00 85 ALA A CA 1
ATOM 679 C C . ALA A 1 85 ? -2.285 -5.656 -4.315 1.00 98.00 85 ALA A C 1
ATOM 681 O O . ALA A 1 85 ? -2.206 -4.892 -5.274 1.00 98.00 85 ALA A O 1
ATOM 682 N N . MET A 1 86 ? -1.404 -6.637 -4.104 1.00 97.44 86 MET A N 1
ATOM 683 C CA . MET A 1 86 ? -0.281 -6.923 -5.007 1.00 97.44 86 MET A CA 1
ATOM 684 C C . MET A 1 86 ? -0.769 -7.374 -6.387 1.00 97.44 86 MET A C 1
ATOM 686 O O . MET A 1 86 ? -0.364 -6.791 -7.389 1.00 97.44 86 MET A O 1
ATOM 690 N N . ILE A 1 87 ? -1.723 -8.309 -6.442 1.00 96.88 87 ILE A N 1
ATOM 691 C CA . ILE A 1 87 ? -2.348 -8.769 -7.694 1.00 96.88 87 ILE A CA 1
ATOM 692 C C . ILE A 1 87 ? -2.936 -7.590 -8.476 1.00 96.88 87 ILE A C 1
ATOM 694 O O . ILE A 1 87 ? -2.695 -7.450 -9.673 1.00 96.88 87 ILE A O 1
ATOM 698 N N . LYS A 1 88 ? -3.677 -6.696 -7.807 1.00 98.00 88 LYS A N 1
ATOM 699 C CA . LYS A 1 88 ? -4.224 -5.488 -8.444 1.00 98.00 88 LYS A CA 1
ATOM 700 C C . LYS A 1 88 ? -3.129 -4.555 -8.962 1.00 98.00 88 LYS A C 1
ATOM 702 O O . LYS A 1 88 ? -3.319 -3.943 -10.007 1.00 98.00 88 LYS A O 1
ATOM 707 N N . ALA A 1 89 ? -2.014 -4.424 -8.243 1.00 97.50 89 ALA A N 1
ATOM 708 C CA . ALA A 1 89 ? -0.902 -3.581 -8.669 1.00 97.50 89 ALA A CA 1
ATOM 709 C C . ALA A 1 89 ? -0.264 -4.113 -9.961 1.00 97.50 89 ALA A C 1
ATOM 711 O O . ALA A 1 89 ? -0.074 -3.336 -10.895 1.00 97.50 89 ALA A O 1
ATOM 712 N N . VAL A 1 90 ? -0.026 -5.428 -10.033 1.00 95.31 90 VAL A N 1
ATOM 713 C CA . VAL A 1 90 ? 0.500 -6.103 -11.229 1.00 95.31 90 VAL A CA 1
ATOM 714 C C . VAL A 1 90 ? -0.472 -5.970 -12.402 1.00 95.31 90 VAL A C 1
ATOM 716 O O . VAL A 1 90 ? -0.089 -5.450 -13.442 1.00 95.31 90 VAL A O 1
ATOM 719 N N . LYS A 1 91 ? -1.757 -6.300 -12.215 1.00 94.12 91 LYS A N 1
ATOM 720 C CA . LYS A 1 91 ? -2.772 -6.173 -13.279 1.00 94.12 91 LYS A CA 1
ATOM 721 C C . LYS A 1 91 ? -2.917 -4.740 -13.803 1.00 94.12 91 LYS A C 1
ATOM 723 O O . LYS A 1 91 ? -3.155 -4.534 -14.989 1.00 94.12 91 LYS A O 1
ATOM 728 N N . ASN A 1 92 ? -2.798 -3.734 -12.934 1.00 95.00 92 ASN A N 1
ATOM 729 C CA . ASN A 1 92 ? -2.843 -2.331 -13.352 1.00 95.00 92 ASN A CA 1
ATOM 730 C C . ASN A 1 92 ? -1.604 -1.933 -14.166 1.00 95.00 92 ASN A C 1
ATOM 732 O O . ASN A 1 92 ? -1.740 -1.182 -15.130 1.00 95.00 92 ASN A O 1
ATOM 736 N N . LEU A 1 93 ? -0.427 -2.451 -13.802 1.00 92.69 93 LEU A N 1
ATOM 737 C CA . LEU A 1 93 ? 0.799 -2.285 -14.580 1.00 92.69 93 LEU A CA 1
ATOM 738 C C . LEU A 1 93 ? 0.675 -2.966 -15.951 1.00 92.69 93 LEU A C 1
ATOM 740 O O . LEU A 1 93 ? 0.906 -2.319 -16.965 1.00 92.69 93 LEU A O 1
ATOM 744 N N . GLU A 1 94 ? 0.220 -4.220 -16.008 1.00 89.69 94 GLU A N 1
ATOM 745 C CA . GLU A 1 94 ? 0.005 -4.937 -17.273 1.00 89.69 94 GLU A CA 1
ATOM 746 C C . GLU A 1 94 ? -0.950 -4.187 -18.199 1.00 89.69 94 GLU A C 1
ATOM 748 O O . GLU A 1 94 ? -0.626 -3.971 -19.361 1.00 89.69 94 GLU A O 1
ATOM 753 N N . LYS A 1 95 ? -2.088 -3.703 -17.683 1.00 89.44 95 LYS A N 1
ATOM 754 C CA . LYS A 1 95 ? -3.032 -2.886 -18.462 1.00 89.44 95 LYS A CA 1
ATOM 755 C C . LYS A 1 95 ? -2.391 -1.611 -19.013 1.00 89.44 95 LYS A C 1
ATOM 757 O O . LYS A 1 95 ? -2.713 -1.208 -20.128 1.00 89.44 95 LYS A O 1
ATOM 762 N N . LYS A 1 96 ? -1.517 -0.956 -18.239 1.00 88.88 96 LYS A N 1
ATOM 763 C CA . LYS A 1 96 ? -0.783 0.236 -18.690 1.00 88.88 96 LYS A CA 1
ATOM 764 C C . LYS A 1 96 ? 0.154 -0.119 -19.847 1.00 88.88 96 LYS A C 1
ATOM 766 O O . LYS A 1 96 ? 0.096 0.533 -20.886 1.00 88.88 96 LYS A O 1
ATOM 771 N N . LEU A 1 97 ? 0.936 -1.187 -19.689 1.00 86.06 97 LEU A N 1
ATOM 772 C CA . LEU A 1 97 ? 1.875 -1.659 -20.706 1.00 86.06 97 LEU A CA 1
ATOM 773 C C . LEU A 1 97 ? 1.148 -2.128 -21.978 1.00 86.06 97 LEU A C 1
ATOM 775 O O . LEU A 1 97 ? 1.557 -1.775 -23.078 1.00 86.06 97 LEU A O 1
ATOM 779 N N . GLN A 1 98 ? 0.024 -2.845 -21.851 1.00 83.94 98 GLN A N 1
ATOM 780 C CA . GLN A 1 98 ? -0.819 -3.250 -22.987 1.00 83.94 98 GLN A CA 1
ATOM 781 C C . GLN A 1 98 ? -1.257 -2.045 -23.819 1.00 83.94 98 GLN A C 1
ATOM 783 O O . GLN A 1 98 ? -1.117 -2.060 -25.039 1.00 83.94 98 GLN A O 1
ATOM 788 N N . LYS A 1 99 ? -1.741 -0.981 -23.166 1.00 83.56 99 LYS A N 1
ATOM 789 C CA . LYS A 1 99 ? -2.161 0.249 -23.852 1.00 83.56 99 LYS A CA 1
ATOM 790 C C . LYS A 1 99 ? -1.000 0.940 -24.569 1.00 83.56 99 LYS A C 1
ATOM 792 O O . LYS A 1 99 ? -1.177 1.377 -25.699 1.00 83.56 99 LYS A O 1
ATOM 797 N N . GLN A 1 100 ? 0.177 1.006 -23.942 1.00 80.19 100 GLN A N 1
ATOM 798 C CA . GLN A 1 100 ? 1.386 1.576 -24.556 1.00 80.19 100 GLN A CA 1
ATOM 799 C C . GLN A 1 100 ? 1.889 0.760 -25.755 1.00 80.19 100 GLN A C 1
ATOM 801 O O . GLN A 1 100 ? 2.473 1.318 -26.678 1.00 80.19 100 GLN A O 1
ATOM 806 N N . LEU A 1 101 ? 1.680 -0.559 -25.755 1.00 74.06 101 LEU A N 1
ATOM 807 C CA . LEU A 1 101 ? 2.030 -1.414 -26.889 1.00 74.06 101 LEU A CA 1
ATOM 808 C C . LEU A 1 101 ? 1.009 -1.281 -28.029 1.00 74.06 101 LEU A C 1
ATOM 810 O O . LEU A 1 101 ? 1.399 -1.282 -29.194 1.00 74.06 101 LEU A O 1
ATOM 814 N N . GLN A 1 102 ? -0.287 -1.150 -27.717 1.00 70.06 102 GLN A N 1
ATOM 815 C CA . GLN A 1 102 ? -1.370 -1.066 -28.713 1.00 70.06 102 GLN A CA 1
ATOM 816 C C . GLN A 1 102 ? -1.274 0.170 -29.611 1.00 70.06 102 GLN A C 1
ATOM 818 O O . GLN A 1 102 ? -1.685 0.120 -30.770 1.00 70.06 102 GLN A O 1
ATOM 823 N N . THR A 1 103 ? -0.679 1.257 -29.122 1.00 65.44 103 THR A N 1
ATOM 824 C CA . THR A 1 103 ? -0.401 2.450 -29.931 1.00 65.44 103 THR A CA 1
ATOM 825 C C . THR A 1 103 ? 0.716 2.229 -30.963 1.00 65.44 103 THR A C 1
ATOM 827 O O . THR A 1 103 ? 0.789 2.972 -31.935 1.00 65.44 103 THR A O 1
ATOM 830 N N . ASN A 1 104 ? 1.527 1.169 -30.833 1.00 62.22 104 ASN A N 1
ATOM 831 C CA . ASN A 1 104 ? 2.597 0.780 -31.761 1.00 62.22 104 ASN A CA 1
ATOM 832 C C . ASN A 1 104 ? 2.251 -0.528 -32.509 1.00 62.22 104 ASN A C 1
ATOM 834 O O . ASN A 1 104 ? 2.904 -1.564 -32.352 1.00 62.22 104 ASN A O 1
ATOM 838 N N . LYS A 1 105 ? 1.213 -0.477 -33.359 1.00 54.88 105 LYS A N 1
ATOM 839 C CA . LYS A 1 105 ? 0.615 -1.634 -34.068 1.00 54.88 105 LYS A CA 1
ATOM 840 C C . LYS A 1 105 ? 1.607 -2.550 -34.815 1.00 54.88 105 LYS A C 1
ATOM 842 O O . LYS A 1 105 ? 1.369 -3.753 -34.871 1.00 54.88 105 LYS A O 1
ATOM 847 N N . LYS A 1 106 ? 2.728 -2.035 -35.345 1.00 53.28 106 LYS A N 1
ATOM 848 C CA . LYS A 1 106 ? 3.743 -2.850 -36.057 1.00 53.28 106 LYS A CA 1
ATOM 849 C C . LYS A 1 106 ? 4.585 -3.751 -35.132 1.00 53.28 106 LYS A C 1
ATOM 851 O O . LYS A 1 106 ? 5.080 -4.775 -35.584 1.00 53.28 106 LYS A O 1
ATOM 856 N N . PHE A 1 107 ? 4.717 -3.422 -33.843 1.00 55.47 107 PHE A N 1
ATOM 857 C CA . PHE A 1 107 ? 5.592 -4.149 -32.908 1.00 55.47 107 PHE A CA 1
ATOM 858 C C . PHE A 1 107 ? 4.883 -5.315 -32.189 1.00 55.47 107 PHE A C 1
ATOM 860 O O . PHE A 1 107 ? 5.514 -6.314 -31.848 1.00 55.47 107 PHE A O 1
ATOM 867 N N . ILE A 1 108 ? 3.559 -5.222 -31.994 1.00 55.00 108 ILE A N 1
ATOM 868 C CA . ILE A 1 108 ? 2.752 -6.266 -31.331 1.00 55.00 108 ILE A CA 1
ATOM 869 C C . ILE A 1 108 ? 2.742 -7.568 -32.130 1.00 55.00 108 ILE A C 1
ATOM 871 O O . ILE A 1 108 ? 2.886 -8.636 -31.541 1.00 55.00 108 ILE A O 1
ATOM 875 N N . SER A 1 109 ? 2.609 -7.483 -33.456 1.00 52.59 109 SER A N 1
ATOM 876 C CA . SER A 1 109 ? 2.656 -8.663 -34.323 1.00 52.59 109 SER A CA 1
ATOM 877 C C . SER A 1 109 ? 3.962 -9.443 -34.091 1.00 52.59 109 SER A C 1
ATOM 879 O O . SER A 1 109 ? 3.952 -10.613 -33.729 1.00 52.59 109 SER A O 1
ATOM 881 N N . TYR A 1 110 ? 5.108 -8.767 -34.108 1.00 52.28 110 TYR A N 1
ATOM 882 C CA . TYR A 1 110 ? 6.405 -9.439 -34.008 1.00 52.28 110 TYR A CA 1
ATOM 883 C C . TYR A 1 110 ? 6.693 -10.113 -32.648 1.00 52.28 110 TYR A C 1
ATOM 885 O O . TYR A 1 110 ? 7.364 -11.138 -32.596 1.00 52.28 110 TYR A O 1
ATOM 893 N N . ILE A 1 111 ? 6.189 -9.572 -31.532 1.00 55.91 111 ILE A N 1
ATOM 894 C CA . ILE A 1 111 ? 6.453 -10.133 -30.189 1.00 55.91 111 ILE A CA 1
ATOM 895 C C . ILE A 1 111 ? 5.537 -11.323 -29.855 1.00 55.91 111 ILE A C 1
ATOM 897 O O . ILE A 1 111 ? 5.943 -12.210 -29.099 1.00 55.91 111 ILE A O 1
ATOM 901 N N . PHE A 1 112 ? 4.314 -11.348 -30.395 1.00 57.19 112 PHE A N 1
ATOM 902 C CA . PHE A 1 112 ? 3.316 -12.378 -30.084 1.00 57.19 112 PHE A CA 1
ATOM 903 C C . PHE A 1 112 ? 3.224 -13.497 -31.129 1.00 57.19 112 PHE A C 1
ATOM 905 O O . PHE A 1 112 ? 2.753 -14.587 -30.793 1.00 57.19 112 PHE A O 1
ATOM 912 N N . TYR A 1 113 ? 3.711 -13.290 -32.359 1.00 45.00 113 TYR A N 1
ATOM 913 C CA . TYR A 1 113 ? 3.802 -14.368 -33.346 1.00 45.00 113 TYR A CA 1
ATOM 914 C C . TYR A 1 113 ? 4.771 -15.454 -32.844 1.00 45.00 113 TYR A C 1
ATOM 916 O O . TYR A 1 113 ? 5.978 -15.253 -32.741 1.00 45.00 113 TYR A O 1
ATOM 924 N N . GLY A 1 114 ? 4.211 -16.608 -32.470 1.00 50.19 114 GLY A N 1
ATOM 925 C CA . GLY A 1 114 ? 4.947 -17.798 -32.024 1.00 50.19 114 GLY A CA 1
ATOM 926 C C . GLY A 1 114 ? 4.906 -18.094 -30.519 1.00 50.19 114 GLY A C 1
ATOM 927 O O . GLY A 1 114 ? 5.347 -19.165 -30.107 1.00 50.19 114 GLY A O 1
ATOM 928 N N . ARG A 1 115 ? 4.346 -17.216 -29.672 1.00 54.22 115 ARG A N 1
ATOM 929 C CA . ARG A 1 115 ? 4.198 -17.482 -28.226 1.00 54.22 115 ARG A CA 1
ATOM 930 C C . ARG A 1 115 ? 2.752 -17.345 -27.771 1.00 54.22 115 ARG A C 1
ATOM 932 O O . ARG A 1 115 ? 2.300 -16.261 -27.426 1.00 54.22 115 ARG A O 1
ATOM 939 N N . ARG A 1 116 ? 2.053 -18.482 -27.696 1.00 52.66 116 ARG A N 1
ATOM 940 C CA . ARG A 1 116 ? 0.633 -18.572 -27.309 1.00 52.66 116 ARG A CA 1
ATOM 941 C C . ARG A 1 116 ? 0.307 -18.087 -25.886 1.00 52.66 116 ARG A C 1
ATOM 943 O O . ARG A 1 116 ? -0.867 -17.934 -25.591 1.00 52.66 116 ARG A O 1
ATOM 950 N N . ASN A 1 117 ? 1.290 -17.850 -25.009 1.00 50.69 117 ASN A N 1
ATOM 951 C CA . ASN A 1 117 ? 1.018 -17.497 -23.609 1.00 50.69 117 ASN A CA 1
ATOM 952 C C . ASN A 1 117 ? 2.219 -16.828 -22.905 1.00 50.69 117 ASN A C 1
ATOM 954 O O . ASN A 1 117 ? 2.844 -17.414 -22.026 1.00 50.69 117 ASN A O 1
ATOM 958 N N . ARG A 1 118 ? 2.608 -15.607 -23.296 1.00 59.31 118 ARG A N 1
ATOM 959 C CA . ARG A 1 118 ? 3.526 -14.801 -22.465 1.00 59.31 118 ARG A CA 1
ATOM 960 C C . ARG A 1 118 ? 2.823 -13.576 -21.903 1.00 59.31 118 ARG A C 1
ATOM 962 O O . ARG A 1 118 ? 2.341 -12.729 -22.651 1.00 59.31 118 ARG A O 1
ATOM 969 N N . THR A 1 119 ? 2.801 -13.489 -20.576 1.00 62.84 119 THR A N 1
ATOM 970 C CA . THR A 1 119 ? 2.526 -12.258 -19.836 1.00 62.84 119 THR A CA 1
ATOM 971 C C . THR A 1 119 ? 3.560 -11.194 -20.211 1.00 62.84 119 THR A C 1
ATOM 973 O O . THR A 1 119 ? 4.710 -11.507 -20.510 1.00 62.84 119 THR A O 1
ATOM 976 N N . ILE A 1 120 ? 3.166 -9.916 -20.207 1.00 77.69 120 ILE A N 1
ATOM 977 C CA . ILE A 1 120 ? 4.081 -8.798 -20.526 1.00 77.69 120 ILE A CA 1
ATOM 978 C C . ILE A 1 120 ? 5.200 -8.685 -19.486 1.00 77.69 120 ILE A C 1
ATOM 980 O O . ILE A 1 120 ? 6.294 -8.206 -19.773 1.00 77.69 120 ILE A O 1
ATOM 984 N N . ILE A 1 121 ? 4.904 -9.108 -18.262 1.00 86.06 121 ILE A N 1
ATOM 985 C CA . ILE A 1 121 ? 5.854 -9.166 -17.164 1.00 86.06 121 ILE A CA 1
ATOM 986 C C . ILE A 1 121 ? 6.477 -10.560 -17.170 1.00 86.06 121 ILE A C 1
ATOM 988 O O . ILE A 1 121 ? 5.769 -11.550 -16.991 1.00 86.06 121 ILE A O 1
ATOM 992 N N . ASP A 1 122 ? 7.795 -10.620 -17.361 1.00 85.81 122 ASP A N 1
ATOM 993 C CA . ASP A 1 122 ? 8.539 -11.880 -17.465 1.00 85.81 122 ASP A CA 1
ATOM 994 C C . ASP A 1 122 ? 8.748 -12.569 -16.102 1.00 85.81 122 ASP A C 1
ATOM 996 O O . ASP A 1 122 ? 8.820 -13.794 -16.022 1.00 85.81 122 ASP A O 1
ATOM 1000 N N . PHE A 1 123 ? 8.888 -11.785 -15.024 1.00 91.00 123 PHE A N 1
ATOM 1001 C CA . PHE A 1 123 ? 9.207 -12.297 -13.690 1.00 91.00 123 PHE A CA 1
ATOM 1002 C C . PHE A 1 123 ? 8.751 -11.343 -12.576 1.00 91.00 123 PHE A C 1
ATOM 1004 O O . PHE A 1 123 ? 8.873 -10.122 -12.701 1.00 91.00 123 PHE A O 1
ATOM 1011 N N . LEU A 1 124 ? 8.287 -11.891 -11.450 1.00 93.81 124 LEU A N 1
ATOM 1012 C CA . LEU A 1 124 ? 7.896 -11.144 -10.254 1.00 93.81 124 LEU A CA 1
ATOM 1013 C C . LEU A 1 124 ? 8.862 -11.379 -9.091 1.00 93.81 124 LEU A C 1
ATOM 1015 O O . LEU A 1 124 ? 9.135 -12.510 -8.695 1.00 93.81 124 LEU A O 1
ATOM 1019 N N . ILE A 1 125 ? 9.313 -10.288 -8.473 1.00 94.94 125 ILE A N 1
ATOM 1020 C CA . ILE A 1 125 ? 10.021 -10.329 -7.191 1.00 94.94 125 ILE A CA 1
ATOM 1021 C C . ILE A 1 125 ? 9.099 -9.740 -6.125 1.00 94.94 125 ILE A C 1
ATOM 1023 O O . ILE A 1 125 ? 8.655 -8.597 -6.242 1.00 94.94 125 ILE A O 1
ATOM 1027 N N . LEU A 1 126 ? 8.799 -10.529 -5.095 1.00 94.62 126 LEU A N 1
ATOM 1028 C CA . LEU A 1 126 ? 7.917 -10.145 -3.994 1.00 94.62 126 LEU A CA 1
ATOM 1029 C C . LEU A 1 126 ? 8.733 -9.918 -2.721 1.00 94.62 126 LEU A C 1
ATOM 1031 O O . LEU A 1 126 ? 9.553 -10.757 -2.356 1.00 94.62 126 LEU A O 1
ATOM 1035 N N . ASP A 1 127 ? 8.480 -8.812 -2.023 1.00 93.38 127 ASP A N 1
ATOM 1036 C CA . ASP A 1 127 ? 9.025 -8.597 -0.680 1.00 93.38 127 ASP A CA 1
ATOM 1037 C C . ASP A 1 127 ? 8.210 -9.393 0.352 1.00 93.38 127 ASP A C 1
ATOM 1039 O O . ASP A 1 127 ? 7.015 -9.146 0.543 1.00 93.38 127 ASP A O 1
ATOM 1043 N N . GLY A 1 128 ? 8.855 -10.375 0.983 1.00 92.88 128 GLY A N 1
ATOM 1044 C CA . GLY A 1 128 ? 8.252 -11.281 1.957 1.00 92.88 128 GLY A CA 1
ATOM 1045 C C . GLY A 1 128 ? 8.590 -12.751 1.710 1.00 92.88 128 GLY A C 1
ATOM 1046 O O . GLY A 1 128 ? 9.538 -13.092 1.005 1.00 92.88 128 GLY A O 1
ATOM 1047 N N . ASN A 1 129 ? 7.799 -13.634 2.315 1.00 93.94 129 ASN A N 1
ATOM 1048 C CA . ASN A 1 129 ? 7.976 -15.090 2.291 1.00 93.94 129 ASN A CA 1
ATOM 1049 C C . ASN A 1 129 ? 6.775 -15.834 1.676 1.00 93.94 129 ASN A C 1
ATOM 1051 O O . ASN A 1 129 ? 6.596 -17.023 1.914 1.00 93.94 129 ASN A O 1
ATOM 1055 N N . PHE A 1 130 ? 5.935 -15.142 0.905 1.00 93.00 130 PHE A N 1
ATOM 1056 C CA . PHE A 1 130 ? 4.726 -15.707 0.306 1.00 93.00 130 PHE A CA 1
ATOM 1057 C C . PHE A 1 130 ? 4.666 -15.447 -1.198 1.00 93.00 130 PHE A C 1
ATOM 1059 O O . PHE A 1 130 ? 5.290 -14.514 -1.711 1.00 93.00 130 PHE A O 1
ATOM 1066 N N . LYS A 1 131 ? 3.882 -16.271 -1.893 1.00 94.81 131 LYS A N 1
ATOM 1067 C CA . LYS A 1 131 ? 3.553 -16.137 -3.316 1.00 94.81 131 LYS A CA 1
ATOM 1068 C C . LYS A 1 131 ? 2.158 -15.538 -3.499 1.00 94.81 131 LYS A C 1
ATOM 1070 O O . LYS A 1 131 ? 1.341 -15.547 -2.573 1.00 94.81 131 LYS A O 1
ATOM 1075 N N . ILE A 1 132 ? 1.883 -15.030 -4.698 1.00 96.00 132 ILE A N 1
ATOM 1076 C CA . ILE A 1 132 ? 0.546 -14.581 -5.103 1.00 96.00 132 ILE A CA 1
ATOM 1077 C C . ILE A 1 132 ? 0.015 -15.446 -6.248 1.00 96.00 132 I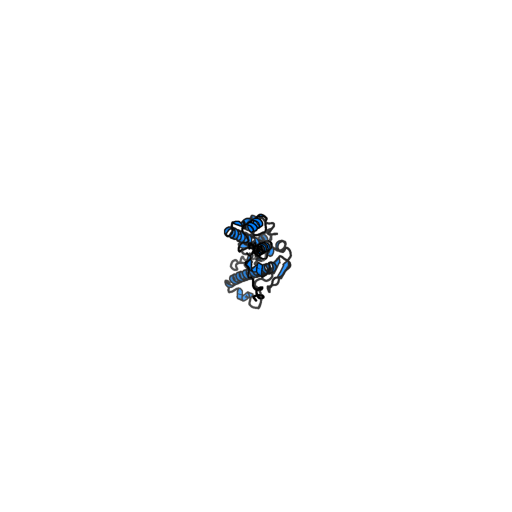LE A C 1
ATOM 1079 O O . ILE A 1 132 ? 0.792 -16.027 -7.004 1.00 96.00 132 ILE A O 1
ATOM 1083 N N . GLY A 1 133 ? -1.312 -15.541 -6.359 1.00 94.06 133 GLY A N 1
ATOM 1084 C CA . GLY A 1 133 ? -2.003 -16.324 -7.388 1.00 94.06 133 GLY A CA 1
ATOM 1085 C C . GLY A 1 133 ? -1.992 -15.637 -8.754 1.00 94.06 133 GLY A C 1
ATOM 1086 O O . GLY A 1 133 ? -3.037 -15.203 -9.233 1.00 94.06 133 GLY A O 1
ATOM 1087 N N . LEU A 1 134 ? -0.805 -15.477 -9.336 1.00 92.19 134 LEU A N 1
ATOM 1088 C CA . LEU A 1 134 ? -0.595 -15.052 -10.717 1.00 92.19 134 LEU A CA 1
ATOM 1089 C C . LEU A 1 134 ? 0.240 -16.107 -11.431 1.00 92.19 134 LEU A C 1
ATOM 1091 O O . LEU A 1 134 ? 1.209 -16.609 -10.862 1.00 92.19 134 LEU A O 1
ATOM 1095 N N . ASP A 1 135 ? -0.116 -16.383 -12.681 1.00 90.94 135 ASP A N 1
ATOM 1096 C CA . ASP A 1 135 ? 0.643 -17.263 -13.568 1.00 90.94 135 ASP A CA 1
ATOM 1097 C C . ASP A 1 135 ? 1.823 -16.505 -14.197 1.00 90.94 135 ASP A C 1
ATOM 1099 O O . ASP A 1 135 ? 1.904 -16.276 -15.399 1.00 90.94 135 ASP A O 1
ATOM 1103 N N . ILE A 1 136 ? 2.692 -15.986 -13.329 1.00 89.81 136 ILE A N 1
ATOM 1104 C CA . ILE A 1 136 ? 3.931 -15.304 -13.695 1.00 89.81 136 ILE A CA 1
ATOM 1105 C C . ILE A 1 136 ? 5.033 -15.920 -12.829 1.00 89.81 136 ILE A C 1
ATOM 1107 O O . ILE A 1 136 ? 4.856 -16.002 -11.605 1.00 89.81 136 ILE A O 1
ATOM 1111 N N . PRO A 1 137 ? 6.174 -16.335 -13.411 1.00 93.69 137 PRO A N 1
ATOM 1112 C CA . PRO A 1 137 ? 7.317 -16.809 -12.640 1.00 93.69 137 PRO A CA 1
ATOM 1113 C C . PRO A 1 137 ? 7.669 -15.831 -11.516 1.00 93.69 137 PRO A C 1
ATOM 1115 O O . PRO A 1 137 ? 7.796 -14.629 -11.744 1.00 93.69 137 PRO A O 1
ATOM 1118 N N . GLN A 1 138 ? 7.783 -16.329 -10.284 1.00 95.50 138 GLN A N 1
ATOM 1119 C CA . GLN A 1 138 ? 7.883 -15.473 -9.101 1.00 95.50 138 GLN A CA 1
ATOM 1120 C C . GLN A 1 138 ? 8.887 -15.984 -8.067 1.00 95.50 138 GLN A C 1
ATOM 1122 O O . GLN A 1 138 ? 8.968 -17.187 -7.800 1.00 95.50 138 GLN A O 1
ATOM 1127 N N . LYS A 1 139 ? 9.599 -15.052 -7.423 1.00 96.12 139 LYS A N 1
ATOM 1128 C CA . LYS A 1 139 ? 10.482 -15.304 -6.276 1.00 96.12 139 LYS A CA 1
ATOM 1129 C C . LYS A 1 139 ? 10.166 -14.348 -5.133 1.00 96.12 139 LYS A C 1
ATOM 1131 O O . LYS A 1 139 ? 10.119 -13.133 -5.319 1.00 96.12 139 LYS A O 1
ATOM 1136 N N . SER A 1 140 ? 10.005 -14.903 -3.941 1.00 96.19 140 SER A N 1
ATOM 1137 C CA . SER A 1 140 ? 9.815 -14.133 -2.712 1.00 96.19 140 SER A CA 1
ATOM 1138 C C . SER A 1 140 ? 11.161 -13.941 -2.022 1.00 96.19 140 SER A C 1
ATOM 1140 O O . SER A 1 140 ? 11.946 -14.884 -1.909 1.00 96.19 140 SER A O 1
ATOM 1142 N N . ILE A 1 141 ? 11.453 -12.715 -1.597 1.00 94.38 141 ILE A N 1
ATOM 1143 C CA . ILE A 1 141 ? 12.695 -12.348 -0.921 1.00 94.38 141 ILE A CA 1
ATOM 1144 C C . ILE A 1 141 ? 12.330 -11.622 0.366 1.00 94.38 141 ILE A C 1
ATOM 1146 O O . ILE A 1 141 ? 11.711 -10.561 0.343 1.00 94.38 141 ILE A O 1
ATOM 1150 N N . VAL A 1 142 ? 12.759 -12.171 1.501 1.00 93.62 142 VAL A N 1
ATOM 1151 C CA . VAL A 1 142 ? 12.621 -11.504 2.799 1.00 93.62 142 VAL A CA 1
ATOM 1152 C C . VAL A 1 142 ? 13.499 -10.253 2.816 1.00 93.62 142 VAL A C 1
ATOM 1154 O O . VAL A 1 142 ? 14.707 -10.347 2.549 1.00 93.62 142 VAL A O 1
ATOM 1157 N N . LYS A 1 143 ? 12.892 -9.106 3.158 1.00 90.50 143 LYS A N 1
ATOM 1158 C CA . LYS A 1 143 ? 13.503 -7.768 3.056 1.00 90.50 143 LYS A CA 1
ATOM 1159 C C . LYS A 1 143 ? 13.930 -7.467 1.619 1.00 90.50 143 LYS A C 1
ATOM 1161 O O . LYS A 1 143 ? 15.060 -7.054 1.350 1.00 90.50 143 LYS A O 1
ATOM 1166 N N . GLY A 1 144 ? 13.045 -7.768 0.673 1.00 88.19 144 GLY A N 1
ATOM 1167 C CA . GLY A 1 144 ? 13.280 -7.549 -0.748 1.00 88.19 144 GLY A CA 1
ATOM 1168 C C . GLY A 1 144 ? 13.514 -6.073 -1.061 1.00 88.19 144 GLY A C 1
ATOM 1169 O O . GLY A 1 144 ? 14.327 -5.759 -1.921 1.00 88.19 144 GLY A O 1
ATOM 1170 N N . ASP A 1 145 ? 12.882 -5.163 -0.321 1.00 88.12 145 ASP A N 1
ATOM 1171 C CA . ASP A 1 145 ? 13.062 -3.713 -0.440 1.00 88.12 145 ASP A CA 1
ATOM 1172 C C . ASP A 1 145 ? 14.441 -3.195 0.012 1.00 88.12 145 ASP A C 1
ATOM 1174 O O . ASP A 1 145 ? 14.825 -2.086 -0.351 1.00 88.12 145 ASP A O 1
ATOM 1178 N N . GLU A 1 146 ? 15.212 -3.983 0.761 1.00 88.56 146 GLU A N 1
ATOM 1179 C CA . GLU A 1 146 ? 16.606 -3.673 1.109 1.00 88.56 146 GLU A CA 1
ATOM 1180 C C . GLU A 1 146 ? 17.607 -4.243 0.089 1.00 88.56 146 GLU A C 1
ATOM 1182 O O . GLU A 1 146 ? 18.738 -3.763 -0.014 1.00 88.56 146 GLU A O 1
ATOM 1187 N N . LYS A 1 147 ? 17.194 -5.276 -0.656 1.00 87.38 147 LYS A N 1
ATOM 1188 C CA . LYS A 1 147 ? 18.071 -6.116 -1.490 1.00 87.38 147 LYS A CA 1
ATOM 1189 C C . LYS A 1 147 ? 17.874 -5.913 -2.989 1.00 87.38 147 LYS A C 1
ATOM 1191 O O . LYS A 1 147 ? 18.798 -6.139 -3.762 1.00 87.38 147 LYS A O 1
ATOM 1196 N N . VAL A 1 148 ? 16.670 -5.532 -3.409 1.00 89.12 148 VAL A N 1
ATOM 1197 C CA . VAL A 1 148 ? 16.263 -5.478 -4.814 1.00 89.12 148 VAL A CA 1
ATOM 1198 C C . VAL A 1 148 ? 15.669 -4.114 -5.139 1.00 89.12 148 VAL A C 1
ATOM 1200 O O . VAL A 1 148 ? 14.679 -3.685 -4.546 1.00 89.12 148 VAL A O 1
ATOM 1203 N N . PHE A 1 149 ? 16.240 -3.461 -6.153 1.00 88.44 149 PHE A N 1
ATOM 1204 C CA . PHE A 1 149 ? 15.839 -2.125 -6.598 1.00 88.44 149 PHE A CA 1
ATOM 1205 C C . PHE A 1 149 ? 14.338 -2.016 -6.915 1.00 88.44 149 PHE A C 1
ATOM 1207 O O . PHE A 1 149 ? 13.684 -1.077 -6.471 1.00 88.44 149 PHE A O 1
ATOM 1214 N N . SER A 1 150 ? 13.756 -2.969 -7.653 1.00 90.62 150 SER A N 1
ATOM 1215 C CA . SER A 1 150 ? 12.330 -2.919 -8.018 1.00 90.62 150 SER A CA 1
ATOM 1216 C C . SER A 1 150 ? 11.408 -3.013 -6.797 1.00 90.62 150 SER A C 1
ATOM 1218 O O . SER A 1 150 ? 10.411 -2.294 -6.728 1.00 90.62 150 SER A O 1
ATOM 1220 N N . CYS A 1 151 ? 11.766 -3.825 -5.796 1.00 91.12 151 CYS A N 1
ATOM 1221 C CA . CYS A 1 151 ? 11.045 -3.895 -4.525 1.00 91.12 151 CYS A CA 1
ATOM 1222 C C . CYS A 1 151 ? 11.186 -2.594 -3.726 1.00 91.12 151 CYS A C 1
ATOM 1224 O O . CYS A 1 151 ? 10.201 -2.102 -3.174 1.00 91.12 151 CYS A O 1
ATOM 1226 N N . ALA A 1 152 ? 12.380 -1.998 -3.704 1.00 90.94 152 ALA A N 1
ATOM 1227 C CA . ALA A 1 152 ? 12.610 -0.712 -3.059 1.00 90.94 152 ALA A CA 1
ATOM 1228 C C . ALA A 1 152 ? 11.807 0.423 -3.713 1.00 90.94 152 ALA A C 1
ATOM 1230 O O . ALA A 1 152 ? 11.134 1.197 -3.029 1.00 90.94 152 ALA A O 1
ATOM 1231 N N . ALA A 1 153 ? 11.813 0.494 -5.045 1.00 91.56 153 ALA A N 1
ATOM 1232 C CA . ALA A 1 153 ? 11.034 1.465 -5.802 1.00 91.56 153 ALA A CA 1
ATOM 1233 C C . ALA A 1 153 ? 9.532 1.290 -5.532 1.00 91.56 153 ALA A C 1
ATOM 1235 O O . ALA A 1 153 ? 8.838 2.254 -5.200 1.00 91.56 153 ALA A O 1
ATOM 1236 N N . ALA A 1 154 ? 9.033 0.050 -5.583 1.00 93.81 154 ALA A N 1
ATOM 1237 C CA . ALA A 1 154 ? 7.648 -0.265 -5.254 1.00 93.81 154 ALA A CA 1
ATOM 1238 C C . ALA A 1 154 ? 7.284 0.121 -3.807 1.00 93.81 154 ALA A C 1
ATOM 1240 O O . ALA A 1 154 ? 6.207 0.676 -3.573 1.00 93.81 154 ALA A O 1
ATOM 1241 N N . SER A 1 155 ? 8.167 -0.109 -2.829 1.00 93.81 155 SER A N 1
ATOM 1242 C CA . SER A 1 155 ? 7.895 0.243 -1.429 1.00 93.81 155 SER A CA 1
ATOM 1243 C C . SER A 1 155 ? 7.781 1.761 -1.232 1.00 93.81 155 SER A C 1
ATOM 1245 O O . SER A 1 155 ? 6.840 2.219 -0.576 1.00 93.81 155 SER A O 1
ATOM 1247 N N . ILE A 1 156 ? 8.644 2.553 -1.886 1.00 93.62 156 ILE A N 1
ATOM 1248 C CA . ILE A 1 156 ? 8.568 4.024 -1.898 1.00 93.62 156 ILE A CA 1
ATOM 1249 C C . ILE A 1 156 ? 7.251 4.490 -2.526 1.00 93.62 156 ILE A C 1
ATOM 1251 O O . ILE A 1 156 ? 6.520 5.268 -1.903 1.00 93.62 156 ILE A O 1
ATOM 1255 N N . LEU A 1 157 ? 6.918 3.984 -3.720 1.00 94.94 157 LEU A N 1
ATOM 1256 C CA . LEU A 1 157 ? 5.684 4.327 -4.436 1.00 94.94 157 LEU A CA 1
ATOM 1257 C C . LEU A 1 157 ? 4.445 4.029 -3.584 1.00 94.94 157 LEU A C 1
ATOM 1259 O O . LEU A 1 157 ? 3.599 4.902 -3.383 1.00 94.94 157 LEU A O 1
ATOM 1263 N N . ALA A 1 158 ? 4.361 2.824 -3.015 1.00 95.06 158 ALA A N 1
ATOM 1264 C CA . ALA A 1 158 ? 3.246 2.413 -2.168 1.00 95.06 158 ALA A CA 1
ATOM 1265 C C . ALA A 1 158 ? 3.126 3.282 -0.907 1.00 95.06 158 ALA A C 1
ATOM 1267 O O . ALA A 1 158 ? 2.016 3.654 -0.511 1.00 95.06 158 ALA A O 1
ATOM 1268 N N . LYS A 1 159 ? 4.258 3.611 -0.273 1.00 94.19 159 LYS A N 1
ATOM 1269 C CA . LYS A 1 159 ? 4.300 4.376 0.974 1.00 94.19 159 LYS A CA 1
ATOM 1270 C C . LYS A 1 159 ? 3.869 5.824 0.768 1.00 94.19 159 LYS A C 1
ATOM 1272 O O . LYS A 1 159 ? 2.980 6.283 1.484 1.00 94.19 159 LYS A O 1
ATOM 1277 N N . VAL A 1 160 ? 4.450 6.521 -0.208 1.00 95.19 160 VAL A N 1
ATOM 1278 C CA . VAL A 1 160 ? 4.094 7.917 -0.511 1.00 95.19 160 VAL A CA 1
ATOM 1279 C C . VAL A 1 160 ? 2.636 8.010 -0.951 1.00 95.19 160 VAL A C 1
ATOM 1281 O O . VAL A 1 160 ? 1.881 8.830 -0.427 1.00 95.19 160 VAL A O 1
ATOM 1284 N N . TYR A 1 161 ? 2.188 7.099 -1.819 1.00 95.38 161 TYR A N 1
ATOM 1285 C CA . TYR A 1 161 ? 0.794 7.067 -2.254 1.00 95.38 161 TYR A CA 1
ATOM 1286 C C . TYR A 1 161 ? -0.175 6.853 -1.077 1.00 95.38 161 TYR A C 1
ATOM 1288 O O . TYR A 1 161 ? -1.185 7.549 -0.959 1.00 95.38 161 TYR A O 1
ATOM 1296 N N . ARG A 1 162 ? 0.137 5.925 -0.160 1.00 96.19 162 ARG A N 1
ATOM 1297 C CA . ARG A 1 162 ? -0.668 5.697 1.052 1.00 96.19 162 ARG A CA 1
ATOM 1298 C C . ARG A 1 162 ? -0.692 6.925 1.960 1.00 96.19 162 ARG A C 1
ATOM 1300 O O . ARG A 1 162 ? -1.760 7.277 2.456 1.00 96.19 162 ARG A O 1
ATOM 1307 N N . ASP A 1 163 ? 0.457 7.544 2.209 1.00 95.19 163 ASP A N 1
ATOM 1308 C CA . ASP A 1 163 ? 0.556 8.679 3.129 1.00 95.19 163 ASP A CA 1
ATOM 1309 C C . ASP A 1 163 ? -0.286 9.872 2.626 1.00 95.19 163 ASP A C 1
ATOM 1311 O O . ASP A 1 163 ? -1.017 10.461 3.426 1.00 95.19 163 ASP A O 1
ATOM 1315 N N . ARG A 1 164 ? -0.316 10.113 1.303 1.00 95.88 164 ARG A N 1
ATOM 1316 C CA . ARG A 1 164 ? -1.204 11.100 0.654 1.00 95.88 164 ARG A CA 1
ATOM 1317 C C . ARG A 1 164 ? -2.694 10.764 0.797 1.00 95.88 164 ARG A C 1
ATOM 1319 O O . ARG A 1 164 ? -3.514 11.659 0.989 1.00 95.88 164 ARG A O 1
ATOM 1326 N N . ILE A 1 165 ? -3.083 9.483 0.732 1.00 96.44 165 ILE A N 1
ATOM 1327 C CA . ILE A 1 165 ? -4.477 9.078 1.018 1.00 96.44 165 ILE A CA 1
ATOM 1328 C C . ILE A 1 165 ? -4.845 9.437 2.459 1.00 96.44 165 ILE A C 1
ATOM 1330 O O . ILE A 1 165 ? -5.935 9.950 2.699 1.00 96.44 165 ILE A O 1
ATOM 1334 N N . MET A 1 166 ? -3.954 9.172 3.416 1.00 97.56 166 MET A N 1
ATOM 1335 C CA . MET A 1 166 ? -4.233 9.463 4.822 1.00 97.56 166 MET A CA 1
ATOM 1336 C C . MET A 1 166 ? -4.357 10.965 5.091 1.00 97.56 166 MET A C 1
ATOM 1338 O O . MET A 1 166 ? -5.169 11.351 5.920 1.00 97.56 166 MET A O 1
ATOM 1342 N N . GLU A 1 167 ? -3.621 11.811 4.369 1.00 97.00 167 GLU A N 1
ATOM 1343 C CA . GLU A 1 167 ? -3.793 13.272 4.417 1.00 97.00 167 GLU A CA 1
ATOM 1344 C C . GLU A 1 167 ? -5.148 13.713 3.862 1.00 97.00 167 GLU A C 1
ATOM 1346 O O . GLU A 1 167 ? -5.808 14.568 4.444 1.00 97.00 167 GLU A O 1
ATOM 1351 N N . ARG A 1 168 ? -5.623 13.092 2.777 1.00 97.81 168 ARG A N 1
ATOM 1352 C CA . ARG A 1 168 ? -6.984 13.345 2.274 1.00 97.81 168 ARG A CA 1
ATOM 1353 C C . ARG A 1 168 ? -8.048 12.901 3.277 1.00 97.81 168 ARG A C 1
ATOM 1355 O O . ARG A 1 168 ? -9.040 13.597 3.465 1.00 97.81 168 ARG A O 1
ATOM 1362 N N . TYR A 1 169 ? -7.839 11.768 3.944 1.00 98.00 169 TYR A N 1
ATOM 1363 C CA . TYR A 1 169 ? -8.735 11.326 5.010 1.00 98.00 169 TYR A CA 1
ATOM 1364 C C . TYR A 1 169 ? -8.684 12.210 6.246 1.00 98.00 169 TYR A C 1
ATOM 1366 O O . TYR A 1 169 ? -9.705 12.335 6.908 1.00 98.00 169 TYR A O 1
ATOM 1374 N N . ASP A 1 170 ? -7.553 12.842 6.540 1.00 98.25 170 ASP A N 1
ATOM 1375 C CA . ASP A 1 170 ? -7.466 13.844 7.599 1.00 98.25 170 ASP A CA 1
ATOM 1376 C C . ASP A 1 170 ? -8.392 15.024 7.310 1.00 98.25 170 ASP A C 1
ATOM 1378 O O . ASP A 1 170 ? -9.165 15.415 8.172 1.00 98.25 170 ASP A O 1
ATOM 1382 N N . LYS A 1 171 ? -8.423 15.503 6.059 1.00 98.00 171 LYS A N 1
ATOM 1383 C CA . LYS A 1 171 ? -9.368 16.550 5.639 1.00 98.00 171 LYS A CA 1
ATOM 1384 C C . LYS A 1 171 ? -10.829 16.110 5.787 1.00 98.00 171 LYS A C 1
ATOM 1386 O O . LYS A 1 171 ? -11.652 16.894 6.241 1.00 98.00 171 LYS A O 1
ATOM 1391 N N . LYS A 1 172 ? -11.154 14.855 5.439 1.00 97.94 172 LYS A N 1
ATOM 1392 C CA . LYS A 1 172 ? -12.516 14.297 5.601 1.00 97.94 172 LYS A CA 1
ATOM 1393 C C . LYS A 1 172 ? -12.884 14.063 7.076 1.00 97.94 172 LYS A C 1
ATOM 1395 O O . LYS A 1 172 ? -14.049 14.159 7.445 1.00 97.94 172 LYS A O 1
ATOM 1400 N N . TYR A 1 173 ? -11.908 13.730 7.916 1.00 97.62 173 TYR A N 1
ATOM 1401 C CA . TYR A 1 173 ? -12.097 13.325 9.309 1.00 97.62 173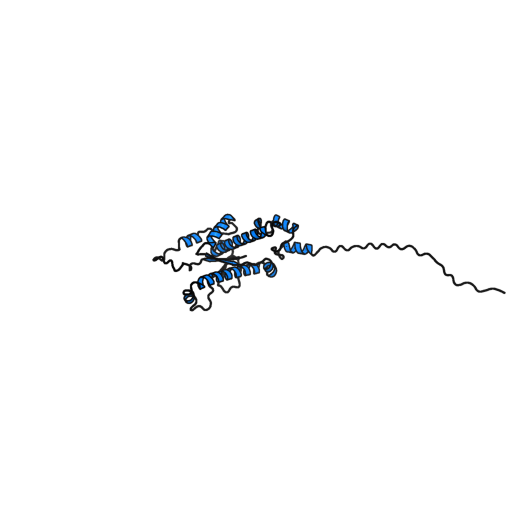 TYR A CA 1
ATOM 1402 C C . TYR A 1 173 ? -11.105 14.048 10.242 1.00 97.62 173 TYR A C 1
ATOM 1404 O O . TYR A 1 173 ? -10.280 13.392 10.891 1.00 97.62 173 TYR A O 1
ATOM 1412 N N . PRO A 1 174 ? -11.199 15.386 10.366 1.00 96.69 174 PRO A N 1
ATOM 1413 C CA . PRO A 1 174 ? -10.157 16.221 10.982 1.00 96.69 174 PRO A CA 1
ATOM 1414 C C . PRO A 1 174 ? -9.892 15.887 12.450 1.00 96.69 174 PRO A C 1
ATOM 1416 O O . PRO A 1 174 ? -8.769 15.997 12.935 1.00 96.69 174 PRO A O 1
ATOM 1419 N N . ARG A 1 175 ? -10.908 15.384 13.159 1.00 96.94 175 ARG A N 1
ATOM 1420 C CA . ARG A 1 175 ? -10.807 15.017 14.577 1.00 96.94 175 ARG A CA 1
ATOM 1421 C C . ARG A 1 175 ? -9.890 13.828 14.873 1.00 96.94 175 ARG A C 1
ATOM 1423 O O . ARG A 1 175 ? -9.598 13.596 16.038 1.00 96.94 175 ARG A O 1
ATOM 1430 N N . TYR A 1 176 ? -9.482 13.041 13.873 1.00 97.12 176 TYR A N 1
ATOM 1431 C CA . TYR A 1 176 ? -8.670 11.844 14.117 1.00 97.12 176 TYR A CA 1
ATOM 1432 C C . TYR A 1 176 ? -7.166 12.084 13.974 1.00 97.12 176 TYR A C 1
ATOM 1434 O O . TYR A 1 176 ? -6.424 11.354 14.615 1.00 97.12 176 TYR A O 1
ATOM 1442 N N . GLY A 1 177 ? -6.704 13.087 13.214 1.00 97.06 177 GLY A N 1
ATOM 1443 C CA . GLY A 1 177 ? -5.271 13.387 13.042 1.00 97.06 177 GLY A CA 1
ATOM 1444 C C . GLY A 1 177 ? -4.514 12.418 12.121 1.00 97.06 177 GLY A C 1
ATOM 1445 O O . GLY A 1 177 ? -3.308 12.188 12.292 1.00 97.06 177 GLY A O 1
ATOM 1446 N N . PHE A 1 178 ? -5.205 11.845 11.132 1.00 98.00 178 PHE A N 1
ATOM 1447 C CA . PHE A 1 178 ? -4.666 10.897 10.159 1.00 98.00 178 PHE A CA 1
ATOM 1448 C C . PHE A 1 178 ? -3.453 11.415 9.384 1.00 98.00 178 PHE A C 1
ATOM 1450 O O . PHE A 1 178 ? -2.617 10.599 8.988 1.00 98.00 178 PHE A O 1
ATOM 1457 N N . SER A 1 179 ? -3.306 12.726 9.196 1.00 96.88 179 SER A N 1
ATOM 1458 C CA . SER A 1 179 ? -2.128 13.317 8.544 1.00 96.88 179 SER A CA 1
ATOM 1459 C C . SER A 1 179 ? -0.838 13.045 9.320 1.00 96.88 179 SER A C 1
ATOM 1461 O O . SER A 1 179 ? 0.206 12.852 8.698 1.00 96.88 179 SER A O 1
ATOM 1463 N N . LYS A 1 180 ? -0.911 12.930 10.653 1.00 95.44 180 LYS A N 1
ATOM 1464 C CA . LYS A 1 180 ? 0.246 12.707 11.532 1.00 95.44 180 LYS A CA 1
ATOM 1465 C C . LYS A 1 180 ? 0.571 11.224 11.671 1.00 95.44 180 LYS A 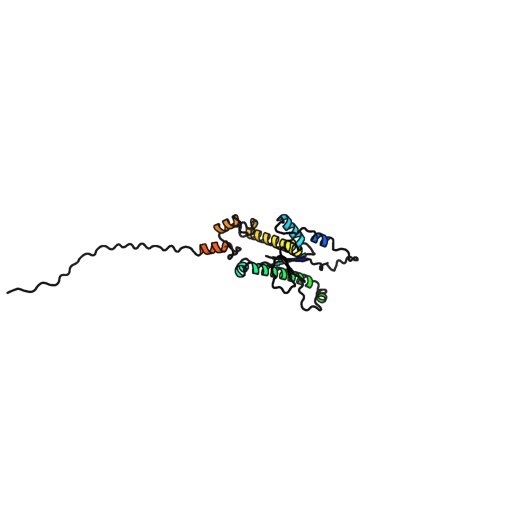C 1
ATOM 1467 O O . LYS A 1 180 ? 1.644 10.770 11.288 1.00 95.44 180 LYS A O 1
ATOM 1472 N N . HIS A 1 181 ? -0.375 10.441 12.186 1.00 96.38 181 HIS A N 1
ATOM 1473 C CA . HIS A 1 181 ? -0.130 9.035 12.528 1.00 96.38 181 HIS A CA 1
ATOM 1474 C C . HIS A 1 181 ? -0.536 8.057 11.424 1.00 96.38 181 HIS A C 1
ATOM 1476 O O . HIS A 1 181 ? -0.414 6.850 11.608 1.00 96.38 181 HIS A O 1
ATOM 1482 N N . LYS A 1 182 ? -1.061 8.527 10.285 1.00 96.31 182 LYS A N 1
ATOM 1483 C CA . LYS A 1 182 ? -1.377 7.703 9.106 1.00 96.31 182 LYS A CA 1
ATOM 1484 C C . LYS A 1 182 ? -2.247 6.473 9.428 1.00 96.31 182 LYS A C 1
ATOM 1486 O O . LYS A 1 182 ? -2.093 5.423 8.806 1.00 96.31 182 LYS A O 1
ATOM 1491 N N . GLY A 1 183 ? -3.128 6.576 10.425 1.00 94.81 183 GLY A N 1
ATOM 1492 C CA . GLY A 1 183 ? -4.011 5.492 10.875 1.00 94.81 183 GLY A CA 1
ATOM 1493 C C . GLY A 1 183 ? -3.378 4.448 11.809 1.00 94.81 183 GLY A C 1
ATOM 1494 O O . GLY A 1 183 ? -4.084 3.537 12.228 1.00 94.81 183 GLY A O 1
ATOM 1495 N N . TYR A 1 184 ? -2.097 4.570 12.176 1.00 94.94 184 TYR A N 1
ATOM 1496 C CA . TYR A 1 184 ? -1.476 3.715 13.199 1.00 94.94 184 TYR A CA 1
ATOM 1497 C C . TYR A 1 184 ? -2.074 3.986 14.593 1.00 94.94 184 TYR A C 1
ATOM 1499 O O . TYR A 1 184 ? -2.537 5.107 14.834 1.00 94.94 184 TYR A O 1
ATOM 1507 N N . PRO A 1 185 ? -2.095 2.996 15.507 1.00 94.50 185 PRO A N 1
ATOM 1508 C CA . PRO A 1 185 ? -2.721 3.110 16.827 1.00 94.50 185 PRO A CA 1
ATOM 1509 C C . PRO A 1 185 ? -1.836 3.886 17.822 1.00 94.50 185 PRO A C 1
ATOM 1511 O O . PRO A 1 185 ? -1.399 3.358 18.838 1.00 94.50 185 PRO A O 1
ATOM 1514 N N . THR A 1 186 ? -1.540 5.153 17.528 1.00 96.56 186 THR A N 1
ATOM 1515 C CA . THR A 1 186 ? -0.799 6.032 18.447 1.00 96.56 186 THR A CA 1
ATOM 1516 C C . THR A 1 186 ? -1.668 6.437 19.637 1.00 96.56 186 THR A C 1
ATOM 1518 O O . THR A 1 186 ? -2.896 6.424 19.542 1.00 96.56 186 THR A O 1
ATOM 1521 N N . LYS A 1 187 ? -1.050 6.883 20.741 1.00 96.50 187 LYS A N 1
ATOM 1522 C CA . LYS A 1 187 ? -1.770 7.389 21.929 1.00 96.50 187 LYS A CA 1
ATOM 1523 C C . LYS A 1 187 ? -2.868 8.398 21.557 1.00 96.50 187 LYS A C 1
ATOM 1525 O O . LYS A 1 187 ? -3.998 8.286 22.027 1.00 96.50 187 LYS A O 1
ATOM 1530 N N . TYR A 1 188 ? -2.558 9.334 20.655 1.00 96.44 188 TYR A N 1
ATOM 1531 C CA . TYR A 1 188 ? -3.525 10.314 20.157 1.00 96.44 188 TYR A CA 1
ATOM 1532 C C . TYR A 1 188 ? -4.681 9.661 19.386 1.00 96.44 188 TYR A C 1
ATOM 1534 O O . TYR A 1 188 ? -5.843 9.931 19.681 1.00 96.44 188 TYR A O 1
ATOM 1542 N N . HIS A 1 189 ? -4.386 8.754 18.451 1.00 97.31 189 HIS A N 1
ATOM 1543 C CA . HIS A 1 189 ? -5.420 8.087 17.660 1.00 97.31 189 HIS A CA 1
ATOM 1544 C C . HIS A 1 189 ? -6.357 7.245 18.539 1.00 97.31 189 HIS A C 1
ATOM 1546 O O . HIS A 1 189 ? -7.573 7.287 18.367 1.00 97.31 189 HIS A O 1
ATOM 1552 N N . LEU A 1 190 ? -5.804 6.539 19.530 1.00 95.94 190 LEU A N 1
ATOM 1553 C CA . LEU A 1 190 ? -6.576 5.782 20.515 1.00 95.94 190 LEU A CA 1
ATOM 1554 C C . LEU A 1 190 ? -7.469 6.696 21.364 1.00 95.94 190 LEU A C 1
ATOM 1556 O O . LEU A 1 190 ? -8.631 6.367 21.595 1.00 95.94 190 LEU A O 1
ATOM 1560 N N . LYS A 1 191 ? -6.963 7.865 21.783 1.00 96.69 191 LYS A N 1
ATOM 1561 C CA . LYS A 1 191 ? -7.752 8.883 22.497 1.00 96.69 191 LYS A CA 1
ATOM 1562 C C . LYS A 1 191 ? -8.939 9.361 21.653 1.00 96.69 191 LYS A C 1
ATOM 1564 O O . LYS A 1 191 ? -10.056 9.425 22.160 1.00 96.69 191 LYS A O 1
ATOM 1569 N N . MET A 1 192 ? -8.721 9.652 20.369 1.00 96.94 192 MET A N 1
ATOM 1570 C CA . MET A 1 192 ? -9.787 10.097 19.461 1.00 96.94 192 MET A CA 1
ATOM 1571 C C . MET A 1 192 ? -10.795 8.985 19.155 1.00 96.94 192 MET A C 1
ATOM 1573 O O . MET A 1 192 ? -11.993 9.250 19.111 1.00 96.94 192 MET A O 1
ATOM 1577 N N . LEU A 1 193 ? -10.338 7.735 19.024 1.00 95.44 193 LEU A N 1
ATOM 1578 C CA . LEU A 1 193 ? -11.208 6.563 18.892 1.00 95.44 193 LEU A CA 1
ATOM 1579 C C . LEU A 1 193 ? -12.108 6.365 20.117 1.00 95.44 193 LEU A C 1
ATOM 1581 O O . LEU A 1 193 ? -13.297 6.117 19.949 1.00 95.44 193 LEU A O 1
ATOM 1585 N N . LYS A 1 194 ? -11.576 6.525 21.336 1.00 94.44 194 LYS A N 1
ATOM 1586 C CA . LYS A 1 194 ? -12.381 6.472 22.567 1.00 94.44 194 LYS A CA 1
ATOM 1587 C C . LYS A 1 194 ? -13.411 7.605 22.624 1.00 94.44 194 LYS A C 1
ATOM 1589 O O . LYS A 1 194 ? -14.554 7.361 22.986 1.00 94.44 194 LYS A O 1
ATOM 1594 N N . LYS A 1 195 ? -13.018 8.824 22.237 1.00 95.56 195 LYS A N 1
ATOM 1595 C CA . LYS A 1 195 ? -13.881 10.015 22.301 1.00 95.56 195 LYS A CA 1
ATOM 1596 C C . LYS A 1 195 ? -14.992 10.023 21.244 1.00 95.56 195 LYS A C 1
ATOM 1598 O O . LYS A 1 195 ? -16.115 10.394 21.552 1.00 95.56 195 LYS A O 1
ATOM 1603 N N . TYR A 1 196 ? -14.681 9.647 20.004 1.00 95.12 196 TYR A N 1
ATOM 1604 C CA . TYR A 1 196 ? -15.584 9.821 18.858 1.00 95.12 196 TYR A CA 1
ATOM 1605 C C . TYR A 1 196 ? -16.061 8.507 18.226 1.00 95.12 196 TYR A C 1
ATOM 1607 O O . TYR A 1 196 ? -16.875 8.532 17.305 1.00 95.12 196 TYR A O 1
ATOM 1615 N N . GLY A 1 197 ? -15.554 7.360 18.684 1.00 94.69 197 GLY A N 1
ATOM 1616 C CA . GLY A 1 197 ? -15.768 6.065 18.040 1.00 94.69 197 GLY A CA 1
ATOM 1617 C C . GLY A 1 197 ? -15.009 5.907 16.712 1.00 94.69 197 GLY A C 1
ATOM 1618 O O . GLY A 1 197 ? -14.382 6.856 16.226 1.00 94.69 197 GLY A O 1
ATOM 1619 N N . PRO A 1 198 ? -15.040 4.707 16.103 1.00 96.19 198 PRO A N 1
ATOM 1620 C CA . PRO A 1 198 ? -14.492 4.482 14.765 1.00 96.19 198 PRO A CA 1
ATOM 1621 C C . PRO A 1 198 ? -15.310 5.209 13.687 1.00 96.19 198 PRO A C 1
ATOM 1623 O O . PRO A 1 198 ? -16.532 5.291 13.780 1.00 96.19 198 PRO A O 1
ATOM 1626 N N . CYS A 1 199 ? -14.641 5.703 12.645 1.00 95.44 199 CYS A N 1
ATOM 1627 C CA . CYS A 1 199 ? -15.262 6.220 11.426 1.00 95.44 199 CYS A CA 1
ATOM 1628 C C . CYS A 1 199 ? -15.224 5.182 10.288 1.00 95.44 199 CYS A C 1
ATOM 1630 O O . CYS A 1 199 ? -14.757 4.056 10.467 1.00 95.44 199 CYS A O 1
ATOM 1632 N N . GLU A 1 200 ? -15.718 5.555 9.102 1.00 96.06 200 GLU A N 1
ATOM 1633 C CA . GLU A 1 200 ? -15.913 4.634 7.967 1.00 96.06 200 GLU A CA 1
ATOM 1634 C C . GLU A 1 200 ? -14.648 3.893 7.522 1.00 96.06 200 GLU A C 1
ATOM 1636 O O . GLU A 1 200 ? -14.744 2.789 6.995 1.00 96.06 200 GLU A O 1
ATOM 1641 N N . ILE A 1 201 ? -13.473 4.503 7.702 1.00 96.44 201 ILE A N 1
ATOM 1642 C CA . ILE A 1 201 ? -12.201 3.970 7.195 1.00 96.44 201 ILE A CA 1
ATOM 1643 C C . ILE A 1 201 ? -11.457 3.098 8.216 1.00 96.44 201 ILE A C 1
ATOM 1645 O O . ILE A 1 201 ? -10.379 2.571 7.919 1.00 96.44 201 ILE A O 1
ATOM 1649 N N . HIS A 1 202 ? -11.984 2.966 9.436 1.00 97.06 202 HIS A N 1
ATOM 1650 C CA . HIS A 1 202 ? -11.420 2.075 10.445 1.00 97.06 202 HIS A CA 1
ATOM 1651 C C . HIS A 1 202 ? -11.759 0.620 10.124 1.00 97.06 202 HIS A C 1
ATOM 1653 O O . HIS A 1 202 ? -12.886 0.287 9.772 1.00 97.06 202 HIS A O 1
ATOM 1659 N N . ARG A 1 203 ? -10.771 -0.260 10.301 1.00 96.25 203 ARG A N 1
ATOM 1660 C CA . ARG A 1 203 ? -10.934 -1.712 10.149 1.00 96.25 203 ARG A CA 1
ATOM 1661 C C . ARG A 1 203 ? -11.613 -2.261 11.392 1.00 96.25 203 ARG A C 1
ATOM 1663 O O . ARG A 1 203 ? -11.012 -2.263 12.467 1.00 96.25 203 ARG A O 1
ATOM 1670 N N . LYS A 1 204 ? -12.857 -2.698 11.248 1.00 94.88 204 LYS A N 1
ATOM 1671 C CA . LYS A 1 204 ? -13.717 -3.123 12.356 1.00 94.88 204 LYS A CA 1
ATOM 1672 C C . LYS A 1 204 ? -13.227 -4.418 12.997 1.00 94.88 204 LYS A C 1
ATOM 1674 O O . LYS A 1 204 ? -13.411 -4.624 14.189 1.00 94.88 204 LYS A O 1
ATOM 1679 N N . THR A 1 205 ? -12.542 -5.267 12.233 1.00 94.31 205 THR A N 1
ATOM 1680 C CA . THR A 1 205 ? -12.028 -6.555 12.731 1.00 94.31 205 THR A CA 1
ATOM 1681 C C . THR A 1 205 ? -10.740 -6.440 13.541 1.00 94.31 205 THR A C 1
ATOM 1683 O O . THR A 1 205 ? -10.375 -7.383 14.243 1.00 94.31 205 THR A O 1
ATOM 1686 N N . PHE A 1 206 ? -10.052 -5.297 13.492 1.00 93.75 206 PHE A N 1
ATOM 1687 C CA . PHE A 1 206 ? -8.764 -5.116 14.157 1.00 93.75 206 PHE A CA 1
ATOM 1688 C C . PHE A 1 206 ? -8.960 -4.641 15.596 1.00 93.75 206 PHE A C 1
ATOM 1690 O O . PHE A 1 206 ? -9.790 -3.769 15.869 1.00 93.75 206 PHE A O 1
ATOM 1697 N N . LYS A 1 207 ? -8.124 -5.127 16.518 1.00 91.00 207 LYS A N 1
ATOM 1698 C CA . LYS A 1 207 ? -7.937 -4.442 17.803 1.00 91.00 207 LYS A CA 1
ATOM 1699 C C . LYS A 1 207 ? -7.315 -3.060 17.536 1.00 91.00 207 LYS A C 1
ATOM 1701 O O . LYS A 1 207 ? -6.402 -2.968 16.712 1.00 91.00 207 LYS A O 1
ATOM 1706 N N . PRO A 1 208 ? -7.801 -1.973 18.161 1.00 91.06 208 PRO A N 1
ATOM 1707 C CA . PRO A 1 208 ? -8.773 -1.910 19.265 1.00 91.06 208 PRO A CA 1
ATOM 1708 C C . PRO A 1 208 ? -10.241 -1.719 18.835 1.00 91.06 208 PRO A C 1
ATOM 1710 O O . PRO A 1 208 ? -11.138 -1.727 19.672 1.00 91.06 208 PRO A O 1
ATOM 1713 N N . VAL A 1 209 ? -10.510 -1.509 17.544 1.00 92.44 209 VAL A N 1
ATOM 1714 C CA . VAL A 1 209 ? -11.847 -1.143 17.043 1.00 92.44 209 VAL A CA 1
ATOM 1715 C C . VAL A 1 209 ? -12.869 -2.243 17.332 1.00 92.44 209 VAL A C 1
ATOM 1717 O O . VAL A 1 209 ? -13.970 -1.940 17.787 1.00 92.44 209 VAL A O 1
ATOM 1720 N N . LYS A 1 210 ? -12.477 -3.510 17.146 1.00 92.50 210 LYS A N 1
ATOM 1721 C CA . LYS A 1 210 ? -13.315 -4.681 17.439 1.00 92.50 210 LYS A CA 1
ATOM 1722 C C . LYS A 1 210 ? -13.808 -4.699 18.889 1.00 92.50 210 LYS A C 1
ATOM 1724 O O . LYS A 1 210 ? -14.961 -5.024 19.140 1.00 92.50 210 LYS A O 1
ATOM 1729 N N . GLU A 1 211 ? -12.944 -4.346 19.839 1.00 89.94 211 GLU A N 1
ATOM 1730 C CA . GLU A 1 211 ? -13.263 -4.369 21.274 1.00 89.94 211 GLU A CA 1
ATOM 1731 C C . GLU A 1 211 ? -14.209 -3.221 21.649 1.00 89.94 211 GLU A C 1
ATOM 1733 O O . GLU A 1 211 ? -15.1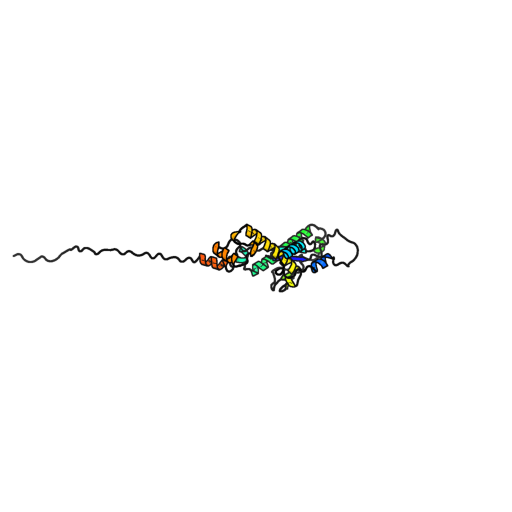97 -3.436 22.344 1.00 89.94 211 GLU A O 1
ATOM 1738 N N . MET A 1 212 ? -13.989 -2.028 21.087 1.00 86.50 212 MET A N 1
ATOM 1739 C CA . MET A 1 212 ? -14.863 -0.862 21.295 1.00 86.50 212 MET A CA 1
ATOM 1740 C C . MET A 1 212 ? -16.284 -1.051 20.738 1.00 86.50 212 MET A C 1
ATOM 1742 O O . MET A 1 212 ? -17.210 -0.358 21.154 1.00 86.50 212 MET A O 1
ATOM 1746 N N . GLN A 1 213 ? -16.462 -1.936 19.754 1.00 79.81 213 GLN A N 1
ATOM 1747 C CA . GLN A 1 213 ? -17.778 -2.253 19.193 1.00 79.81 213 GLN A CA 1
ATOM 1748 C C . GLN A 1 213 ? -18.552 -3.258 20.055 1.00 79.81 213 GLN A C 1
ATOM 1750 O O . GLN A 1 213 ? -19.769 -3.127 20.182 1.00 79.81 213 GLN A O 1
ATOM 1755 N N . LYS A 1 214 ? -17.854 -4.201 20.701 1.00 75.81 214 LYS A N 1
ATOM 1756 C CA . LYS A 1 214 ? -18.455 -5.139 21.663 1.00 75.81 214 LYS A CA 1
ATOM 1757 C C . LYS A 1 214 ? -18.966 -4.423 22.914 1.00 75.81 214 LYS A C 1
ATOM 1759 O O . LYS A 1 214 ? -20.123 -4.570 23.282 1.00 75.81 214 LYS A O 1
ATOM 1764 N N . SER A 1 215 ? -18.167 -3.514 23.475 1.00 65.69 215 SER A N 1
ATOM 1765 C CA . SER A 1 215 ? -18.560 -2.759 24.676 1.00 65.69 215 SER A CA 1
ATOM 1766 C C . SER A 1 215 ? -19.772 -1.833 24.479 1.00 65.69 215 SER A C 1
ATOM 1768 O O . SER A 1 215 ? -20.342 -1.364 25.454 1.00 65.69 215 SER A O 1
ATOM 1770 N N . LYS A 1 216 ? -20.149 -1.511 23.232 1.00 61.56 216 LYS A N 1
ATOM 1771 C CA . LYS A 1 216 ? -21.363 -0.732 22.921 1.00 61.56 216 LYS A CA 1
ATOM 1772 C C . LYS A 1 216 ? -22.610 -1.596 22.737 1.00 61.56 216 LYS A C 1
ATOM 1774 O O . LYS A 1 216 ? -23.711 -1.066 22.819 1.00 61.56 216 LYS A O 1
ATOM 1779 N N . THR A 1 217 ? -22.437 -2.880 22.428 1.00 58.84 217 THR A N 1
ATOM 1780 C CA . THR A 1 217 ? -23.537 -3.835 22.226 1.00 58.84 217 THR A CA 1
ATOM 1781 C C . THR A 1 217 ? -23.909 -4.558 23.523 1.00 58.84 217 THR A C 1
ATOM 1783 O O . THR A 1 217 ? -25.053 -4.964 23.674 1.00 58.84 217 THR A O 1
ATOM 1786 N N . GLU A 1 218 ? -22.998 -4.609 24.497 1.00 51.75 218 GLU A N 1
ATOM 1787 C CA . GLU A 1 218 ? -23.201 -5.156 25.847 1.00 51.75 218 GLU A CA 1
ATOM 1788 C C . GLU A 1 218 ? -23.527 -4.055 26.885 1.00 51.75 218 GLU A C 1
ATOM 1790 O O . GLU A 1 218 ? -22.873 -3.942 27.921 1.00 51.75 218 GLU A O 1
ATOM 1795 N N . LEU A 1 219 ? -24.515 -3.188 26.624 1.00 45.44 219 LEU A N 1
ATOM 1796 C CA . LEU A 1 219 ? -25.048 -2.337 27.700 1.00 45.44 219 LEU A CA 1
ATOM 1797 C C . LEU A 1 219 ? -25.823 -3.226 28.692 1.00 45.44 219 LEU A C 1
ATOM 1799 O O . LEU A 1 219 ? -26.671 -4.003 28.250 1.00 45.44 219 LEU A O 1
ATOM 1803 N N . PRO A 1 220 ? -25.583 -3.125 30.014 1.00 43.47 220 PRO A N 1
ATOM 1804 C CA . PRO A 1 220 ? -26.317 -3.917 30.986 1.00 43.47 220 PRO A CA 1
ATOM 1805 C C . PRO A 1 220 ? -27.778 -3.473 30.968 1.00 43.47 220 PRO A C 1
ATOM 1807 O O . PRO A 1 220 ? -28.086 -2.302 31.216 1.00 43.47 220 PRO A O 1
ATOM 1810 N N . VAL A 1 221 ? -28.681 -4.412 30.686 1.00 48.56 221 VAL A N 1
ATOM 1811 C CA . VAL A 1 221 ? -30.101 -4.260 30.993 1.00 48.56 221 VAL A CA 1
ATOM 1812 C C . VAL A 1 221 ? -30.173 -4.031 32.500 1.00 48.56 221 VAL A C 1
ATOM 1814 O O . VAL A 1 221 ? -29.976 -4.949 33.291 1.00 48.56 221 VAL A O 1
ATOM 1817 N N . LYS A 1 222 ? -30.368 -2.779 32.923 1.00 43.09 222 LYS A N 1
ATOM 1818 C CA . LYS A 1 222 ? -30.711 -2.488 34.311 1.00 43.09 222 LYS A CA 1
ATOM 1819 C C . LYS A 1 222 ? -32.101 -3.067 34.525 1.00 43.09 222 LYS A C 1
ATOM 1821 O O . LYS A 1 222 ? -33.081 -2.468 34.090 1.00 43.09 222 LYS A O 1
ATOM 1826 N N . GLU A 1 223 ? -32.182 -4.227 35.165 1.00 38.56 223 GLU A N 1
ATOM 1827 C CA . GLU A 1 223 ? -33.437 -4.724 35.713 1.00 38.56 223 GLU A CA 1
ATOM 1828 C C . GLU A 1 223 ? -34.012 -3.642 36.629 1.00 38.56 223 GLU A C 1
ATOM 1830 O O . GLU A 1 223 ? -33.476 -3.331 37.699 1.00 38.56 223 GLU A O 1
ATOM 1835 N N . ALA A 1 224 ? -35.096 -3.014 36.183 1.00 39.22 224 ALA A N 1
ATOM 1836 C CA . ALA A 1 224 ? -35.893 -2.155 37.029 1.00 39.22 224 ALA A CA 1
ATOM 1837 C C . ALA A 1 224 ? -36.521 -3.045 38.108 1.00 39.22 224 ALA A C 1
ATOM 1839 O O . ALA A 1 224 ? -37.518 -3.724 37.869 1.00 39.22 224 ALA A O 1
ATOM 1840 N N . LYS A 1 225 ? -35.930 -3.059 39.308 1.00 39.09 225 LYS A N 1
ATOM 1841 C CA . LYS A 1 225 ? -36.571 -3.620 40.501 1.00 39.09 225 LYS A CA 1
ATOM 1842 C C . LYS A 1 225 ? -37.845 -2.823 40.779 1.00 39.09 225 LYS A C 1
ATOM 1844 O O . LYS A 1 225 ? -37.810 -1.778 41.430 1.00 39.09 225 LYS A O 1
ATOM 1849 N N . VAL A 1 226 ? -38.974 -3.321 40.284 1.00 37.69 226 VAL A N 1
ATOM 1850 C CA . VAL A 1 226 ? -40.309 -2.867 40.672 1.00 37.69 226 VAL A CA 1
ATOM 1851 C C . VAL A 1 226 ? -40.476 -3.183 42.158 1.00 37.69 226 VAL A C 1
ATOM 1853 O O . VAL A 1 226 ? -40.670 -4.332 42.552 1.00 37.69 226 VAL A O 1
ATOM 1856 N N . LYS A 1 227 ? -40.370 -2.158 43.010 1.00 39.41 227 LYS A N 1
ATOM 1857 C CA . LYS A 1 227 ? -40.765 -2.253 44.418 1.00 39.41 227 LYS A CA 1
ATOM 1858 C C . LYS A 1 227 ? -42.277 -2.491 44.462 1.00 39.41 227 LYS A C 1
ATOM 1860 O O . LYS A 1 227 ? -43.051 -1.554 44.276 1.00 39.41 227 LYS A O 1
ATOM 1865 N N . LYS A 1 228 ? -42.702 -3.732 44.718 1.00 37.88 228 LYS A N 1
ATOM 1866 C CA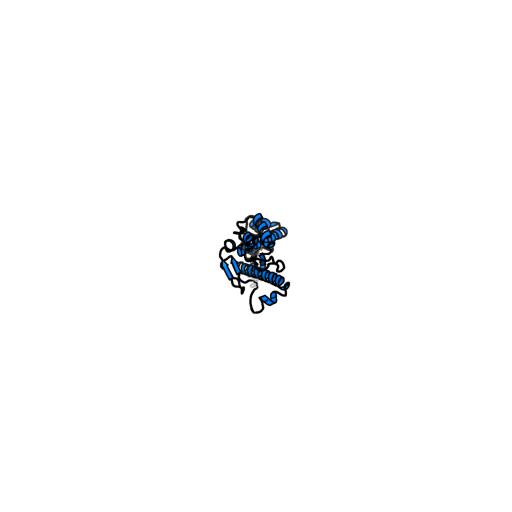 . LYS A 1 228 ? -44.086 -4.033 45.103 1.00 37.88 228 LYS A CA 1
ATOM 1867 C C . LYS A 1 228 ? -44.392 -3.282 46.404 1.00 37.88 228 LYS A C 1
ATOM 1869 O O . LYS A 1 228 ? -43.913 -3.652 47.470 1.00 37.88 228 LYS A O 1
ATOM 1874 N N . ARG A 1 229 ? -45.175 -2.204 46.312 1.00 37.66 229 ARG A N 1
ATOM 1875 C CA . ARG A 1 229 ? -45.882 -1.615 47.455 1.00 37.66 229 ARG A CA 1
ATOM 1876 C C . ARG A 1 229 ? -47.021 -2.565 47.820 1.00 37.66 229 ARG A C 1
ATOM 1878 O O . ARG A 1 229 ? -48.072 -2.526 47.194 1.00 37.66 229 ARG A O 1
ATOM 1885 N N . THR A 1 230 ? -46.828 -3.404 48.828 1.00 34.53 230 THR A N 1
ATOM 1886 C CA . THR A 1 230 ? -47.943 -4.057 49.520 1.00 34.53 230 THR A CA 1
ATOM 1887 C C . THR A 1 230 ? -48.485 -3.084 50.565 1.00 34.53 230 THR A C 1
ATOM 1889 O O . THR A 1 230 ? -47.939 -2.957 51.657 1.00 34.53 230 THR A O 1
ATOM 1892 N N . LYS A 1 231 ? -49.544 -2.355 50.208 1.00 42.09 231 LYS A N 1
ATOM 1893 C CA . LYS A 1 231 ? -50.521 -1.837 51.170 1.00 42.09 231 LYS A CA 1
ATOM 1894 C C . LYS A 1 231 ? -51.773 -2.680 50.983 1.00 42.09 231 LYS A C 1
ATOM 1896 O O . LYS A 1 231 ? -52.404 -2.544 49.946 1.00 42.09 231 LYS A O 1
ATOM 1901 N N . PHE A 1 232 ? -52.118 -3.514 51.956 1.00 36.47 232 PHE A N 1
ATOM 1902 C CA . PHE A 1 232 ? -53.509 -3.891 52.180 1.00 36.47 232 PHE A CA 1
ATOM 1903 C C . PHE A 1 232 ? -53.736 -4.061 53.679 1.00 36.47 232 PHE A C 1
ATOM 1905 O O . PHE A 1 232 ? -53.051 -4.821 54.358 1.00 36.47 232 PHE A O 1
ATOM 1912 N N . SER A 1 233 ? -54.643 -3.223 54.160 1.00 35.91 233 SER A N 1
ATOM 1913 C CA . SER A 1 233 ? -55.202 -3.131 55.497 1.00 35.91 233 SER A CA 1
ATOM 1914 C C . SER A 1 233 ? -56.072 -4.343 55.829 1.00 35.91 233 SER A C 1
ATOM 1916 O O . SER A 1 233 ? -56.678 -4.946 54.945 1.00 35.91 233 SER A O 1
ATOM 1918 N N . SER A 1 234 ? -56.130 -4.648 57.122 1.00 32.88 234 SER A N 1
ATOM 1919 C CA . SER A 1 234 ? -56.911 -5.699 57.777 1.00 32.88 234 SER A CA 1
ATOM 1920 C C . SER A 1 234 ? -58.381 -5.779 57.323 1.00 32.88 234 SER A C 1
ATOM 1922 O O . SER A 1 234 ? -58.989 -4.731 57.093 1.00 32.88 234 SER A O 1
ATOM 1924 N N . PRO A 1 235 ? -59.002 -6.975 57.272 1.00 36.69 235 PRO A N 1
ATOM 1925 C CA . PRO A 1 235 ? -60.430 -7.101 57.019 1.00 36.69 235 PRO A CA 1
ATOM 1926 C C . PRO A 1 235 ? -61.263 -6.892 58.293 1.00 36.69 235 PRO A C 1
ATOM 1928 O O . PRO A 1 235 ? -61.000 -7.468 59.350 1.00 36.69 235 PRO A O 1
ATOM 1931 N N . VAL A 1 236 ? -62.299 -6.070 58.141 1.00 32.56 236 VAL A N 1
ATOM 1932 C CA . VAL A 1 236 ? -63.413 -5.855 59.070 1.00 32.56 236 VAL A CA 1
ATOM 1933 C C . VAL A 1 236 ? -64.194 -7.164 59.248 1.00 32.56 236 VAL A C 1
ATOM 1935 O O . VAL A 1 236 ? -64.543 -7.823 58.270 1.00 32.56 236 VAL A O 1
ATOM 1938 N N . LYS A 1 237 ? -64.477 -7.543 60.501 1.00 35.09 237 LYS A N 1
ATOM 1939 C CA . LYS A 1 237 ? -65.386 -8.645 60.849 1.00 35.09 237 LYS A CA 1
ATOM 1940 C C . LYS A 1 237 ? -66.838 -8.191 60.653 1.00 35.09 237 LYS A C 1
ATOM 1942 O O . LYS A 1 237 ? -67.254 -7.231 61.292 1.00 35.09 237 LYS A O 1
ATOM 1947 N N . MET A 1 238 ? -67.615 -8.921 59.855 1.00 31.42 238 MET A N 1
ATOM 1948 C CA . MET A 1 238 ? -69.082 -8.910 59.912 1.00 31.42 238 MET A CA 1
ATOM 1949 C C . MET A 1 238 ? -69.594 -10.340 60.101 1.00 31.42 238 MET A C 1
ATOM 1951 O O . MET A 1 238 ? -69.139 -11.274 59.445 1.00 31.42 238 MET A O 1
ATOM 1955 N N . GLN A 1 239 ? -70.488 -10.470 61.077 1.00 36.72 239 GLN A N 1
ATOM 1956 C CA . GLN A 1 239 ? -71.127 -11.687 61.572 1.00 36.72 239 GLN A CA 1
ATOM 1957 C C . GLN A 1 239 ? -72.072 -12.312 60.541 1.00 36.72 239 GLN A C 1
ATOM 1959 O O . GLN A 1 239 ? -72.659 -11.602 59.731 1.00 36.72 239 GLN A O 1
ATOM 1964 N N . ASN A 1 240 ? -72.305 -13.622 60.664 1.00 31.41 240 ASN A N 1
ATOM 1965 C CA . ASN A 1 240 ? -73.638 -14.183 60.458 1.00 31.41 240 ASN A CA 1
ATOM 1966 C C . ASN A 1 240 ? -73.830 -15.429 61.330 1.00 31.41 240 ASN A C 1
ATOM 1968 O O . ASN A 1 240 ? -73.178 -16.456 61.152 1.00 31.41 240 ASN A O 1
ATOM 1972 N N . ASP A 1 241 ? -74.729 -15.273 62.295 1.00 37.56 241 ASP A N 1
ATOM 1973 C CA . ASP A 1 241 ? -75.237 -16.265 63.231 1.00 37.56 241 ASP A CA 1
ATOM 1974 C C . ASP A 1 241 ? -76.390 -17.045 62.583 1.00 37.56 241 ASP A C 1
ATOM 1976 O O . ASP A 1 241 ? -77.343 -16.432 62.099 1.00 37.56 241 ASP A O 1
ATOM 1980 N N . LYS A 1 242 ? -76.310 -18.383 62.582 1.00 33.56 242 LYS A N 1
ATOM 1981 C CA . LYS A 1 242 ? -77.463 -19.291 62.460 1.00 33.56 242 LYS A CA 1
ATOM 1982 C C . LYS A 1 242 ? -77.148 -20.623 63.146 1.00 33.56 242 LYS A C 1
ATOM 1984 O O . LYS A 1 242 ? -76.659 -21.547 62.503 1.00 33.56 242 LYS A O 1
ATOM 1989 N N . SER A 1 243 ? -77.460 -20.749 64.436 1.00 32.72 243 SER A N 1
ATOM 1990 C CA . SER A 1 243 ? -78.279 -21.862 64.970 1.00 32.72 243 SER A CA 1
ATOM 1991 C C . SER A 1 243 ? -78.229 -21.941 66.500 1.00 32.72 243 SER A C 1
ATOM 1993 O O . SER A 1 243 ? -77.311 -22.509 67.078 1.00 32.72 243 SER A O 1
ATOM 1995 N N . LYS A 1 244 ? -79.283 -21.449 67.162 1.00 36.47 244 LYS A N 1
ATOM 1996 C CA . LYS A 1 244 ? -79.803 -21.996 68.430 1.00 36.47 244 LYS A CA 1
ATOM 1997 C C . LYS A 1 244 ? -81.121 -21.307 68.775 1.00 36.47 244 LYS A C 1
ATOM 1999 O O . LYS A 1 244 ? -81.125 -20.320 69.484 1.00 36.47 244 LYS A O 1
ATOM 2004 N N . PHE A 1 245 ? -82.241 -21.831 68.283 1.00 33.91 245 PHE A N 1
ATOM 2005 C CA . PHE A 1 245 ? -83.547 -21.636 68.924 1.00 33.91 245 PHE A CA 1
ATOM 2006 C C . PHE A 1 245 ? -84.516 -22.721 68.449 1.00 33.91 245 PHE A C 1
ATOM 2008 O O . PHE A 1 245 ? -85.010 -22.674 67.328 1.00 33.91 245 PHE A O 1
ATOM 2015 N N . LYS A 1 246 ? -84.753 -23.719 69.308 1.00 36.50 246 LYS A N 1
ATOM 2016 C CA . LYS A 1 246 ? -86.044 -24.411 69.484 1.00 36.50 246 LYS A CA 1
ATOM 2017 C C . LYS A 1 246 ? -85.925 -25.428 70.623 1.00 36.50 246 LYS A C 1
ATOM 2019 O O . LYS A 1 246 ? -85.378 -26.508 70.425 1.00 36.50 246 LYS A O 1
ATOM 2024 N N . LYS A 1 247 ? -86.449 -25.064 71.800 1.00 35.19 247 LYS A N 1
ATOM 2025 C CA . LYS A 1 247 ? -87.310 -25.900 72.666 1.00 35.19 247 LYS A CA 1
ATOM 2026 C C . LYS A 1 247 ? -87.591 -25.190 73.996 1.00 35.19 247 LYS A C 1
ATOM 2028 O O . LYS A 1 247 ? -86.729 -25.174 74.867 1.00 35.19 247 LYS A O 1
ATOM 2033 N N . LYS A 1 248 ? -88.808 -24.654 74.124 1.00 31.58 248 LYS A N 1
ATOM 2034 C CA . LYS A 1 248 ? -89.772 -24.867 75.226 1.00 31.58 248 LYS A CA 1
ATOM 2035 C C . LYS A 1 248 ? -90.800 -23.735 75.215 1.00 31.58 248 LYS A C 1
ATOM 2037 O O . LYS A 1 248 ? -90.485 -22.622 75.609 1.00 31.58 248 LYS A O 1
ATOM 2042 N N . PHE A 1 249 ? -92.015 -24.055 74.793 1.00 33.50 249 PHE A N 1
ATOM 2043 C CA . PHE A 1 249 ? -93.218 -23.552 75.440 1.00 33.50 249 PHE A CA 1
ATOM 2044 C C . PHE A 1 249 ? -94.130 -24.756 75.682 1.00 33.50 249 PHE A C 1
ATOM 2046 O O . PHE A 1 249 ? -94.035 -25.750 74.959 1.00 33.50 249 PHE A O 1
ATOM 2053 N N . ILE A 1 250 ? -94.842 -24.636 76.797 1.00 41.38 250 ILE A N 1
ATOM 2054 C CA . ILE A 1 250 ? -95.821 -25.522 77.433 1.00 41.38 250 ILE A CA 1
ATOM 2055 C C . ILE A 1 250 ? -96.796 -26.135 76.427 1.00 41.38 250 ILE A C 1
ATOM 2057 O O . ILE A 1 250 ? -97.177 -25.413 75.480 1.00 41.38 250 ILE A O 1
#

Secondary structure (DSSP, 8-state):
-EEEEEE-SS---TT----S-S----HHHHHHHTS----TTTS-HHHHHHHHHHHHT-TTEEEEEE---HHHHHHHHHHHHHHHHHHHHHHHHHHHHHHHHHT-HHHHHHHHTT-TT--S---EEEESS---S-SS-EEEETTHHHH-HHHHHHHHHHHHHHHHHHHHHHHHSGGG-HHHHTT---HHHHHHHHHH---TTS-TTSTTHHHHHHHHH---------------PPPPP-------------

Sequence (250 aa):
MAAAAILNSKIKNPYKAEPSGFRQKSKLQIKIQNLEIKDSKKLSSKKREKLYQILTHSDFIEWGIGRVSEKVIDKINILEATKLAMIKAVKNLEKKLQKQLQTNKKFISYIFYGRRNRTIIDFLILDGNFKIGLDIPQKSIVKGDEKVFSCAAASILAKVYRDRIMERYDKKYPRYGFSKHKGYPTKYHLKMLKKYGPCEIHRKTFKPVKEMQKSKTELPVKEAKVKKRTKFSSPVKMQNDKSKFKKKFI